Protein AF-Q86F18-F1 (afdb_monomer_lite)

Secondary structure (DSSP, 8-state):
--SSGGGGPPPHHHHHHHHHHTS-TT----HHHHHHHHHHHHHHHHHHHHHHHHHHHHTT-SS--HHHHHHHHHHTT-GGGHHHHHHHHHHHHHHHHHHHHHHHHHHHTTSSS------------------------------------------TTHHHHHHHHHHHHHHHHHHHHHHHHHHHTT--PPP-----

Foldseek 3Di:
DDPDLVVQFDPLVVLVVVVCVVDDPPDDDDPVRSVVVRSVVSVVVVQLVVQLCVVCVVVVHPDRDLVSSLVSCVVVVVPVCNVVSVVVVVVVVVVVVVVVVVVVVVVVVPPPPDDDDDDDDDDDDDDDDDDDDDDDDDDDDDDDDDDDDDDDDPPPPPVVVVVVVVVVVVVVVVVVVVVVVVVVVPPDDDDDDDDD

InterPro domains:
  IPR003958 Transcription factor CBF/NF-Y/archaeal histone domain [PF00808] (9-73)
  IPR009072 Histone-fold [G3DSA:1.10.20.10] (1-187)
  IPR009072 Histone-fold [SSF47113] (6-118)
  IPR051377 DNA Polymerase Epsilon Subunit [PTHR46172] (2-172)

Sequence (196 aa):
MAEKAEDLYLPNAVLLRIIRESLPERTLVSREARSAISKSASSFILYVTSLASVHSEKAKRKTLTGNDILAALKEMEFDHFIPALKEFLDKYREQVVAKKTTKRMQNESEEDTSVNKLPKIASTSSTSNSKFLDNDPKVVDSLDVDDNSIVAEDDDEEDEKEQEAEEEENENVDVEVANEEAKAMNTTHPEVDDIT

Radius of gyration: 35.5 Å; chains: 1; bounding box: 60×126×72 Å

pLDDT: mean 71.9, std 24.16, range [30.97, 98.06]

Structure (mmCIF, N/CA/C/O backbone):
data_AF-Q86F18-F1
#
_entry.id   AF-Q86F18-F1
#
loop_
_atom_site.group_PDB
_atom_site.id
_atom_site.type_symbol
_atom_site.label_atom_id
_atom_site.label_alt_id
_atom_site.label_comp_id
_atom_site.label_asym_id
_atom_site.label_entity_id
_atom_site.label_seq_id
_atom_site.pdbx_PDB_ins_code
_atom_site.Cartn_x
_atom_site.Cartn_y
_atom_site.Cartn_z
_atom_site.occupancy
_atom_site.B_iso_or_equiv
_atom_site.auth_seq_id
_atom_site.auth_comp_id
_atom_site.auth_asym_id
_atom_site.auth_atom_id
_atom_site.pdbx_PDB_model_num
ATOM 1 N N . MET A 1 1 ? 11.354 8.881 16.168 1.00 59.03 1 MET A N 1
ATOM 2 C CA . MET A 1 1 ? 10.545 8.977 14.929 1.00 59.03 1 MET A CA 1
ATOM 3 C C . MET A 1 1 ? 11.530 9.051 13.781 1.00 59.03 1 MET A C 1
ATOM 5 O O . MET A 1 1 ? 12.642 9.476 14.054 1.00 59.03 1 MET A O 1
ATOM 9 N N . ALA A 1 2 ? 11.165 8.597 12.578 1.00 71.88 2 ALA A N 1
ATOM 10 C CA . ALA A 1 2 ? 12.032 8.722 11.402 1.00 71.88 2 ALA A CA 1
ATOM 11 C C . ALA A 1 2 ? 12.583 10.151 11.320 1.00 71.88 2 ALA A C 1
ATOM 13 O O . ALA A 1 2 ? 11.802 11.103 11.405 1.00 71.88 2 ALA A O 1
ATOM 14 N N . GLU A 1 3 ? 13.905 10.288 11.256 1.00 77.69 3 GLU A N 1
ATOM 15 C CA . GLU A 1 3 ? 14.548 11.604 11.208 1.00 77.69 3 GLU A CA 1
ATOM 16 C C . GLU A 1 3 ? 14.704 12.070 9.762 1.00 77.69 3 GLU A C 1
ATOM 18 O O . GLU A 1 3 ? 14.737 13.273 9.499 1.00 77.69 3 GLU A O 1
ATOM 23 N N . LYS A 1 4 ? 14.722 11.123 8.814 1.00 84.69 4 LYS A N 1
ATOM 24 C CA . LYS A 1 4 ? 14.815 11.379 7.377 1.00 84.69 4 LYS A CA 1
ATOM 25 C C . LYS A 1 4 ? 13.757 10.590 6.607 1.00 84.69 4 LYS A C 1
ATOM 27 O O . LYS A 1 4 ? 13.295 9.540 7.043 1.00 84.69 4 LYS A O 1
ATOM 32 N N . ALA A 1 5 ? 13.378 11.089 5.428 1.00 78.81 5 ALA A N 1
ATOM 33 C CA . ALA A 1 5 ? 12.418 10.407 4.552 1.00 78.81 5 ALA A CA 1
ATOM 34 C C . ALA A 1 5 ? 12.923 9.029 4.083 1.00 78.81 5 ALA A C 1
ATOM 36 O O . ALA A 1 5 ? 12.123 8.126 3.860 1.00 78.81 5 ALA A O 1
ATOM 37 N N . GLU A 1 6 ? 14.242 8.875 3.980 1.00 85.31 6 GLU A N 1
ATOM 38 C CA . GLU A 1 6 ? 14.927 7.634 3.607 1.00 85.31 6 GLU A CA 1
ATOM 39 C C . GLU A 1 6 ? 14.708 6.506 4.623 1.00 85.31 6 GLU A C 1
ATOM 41 O O . GLU A 1 6 ? 14.617 5.346 4.233 1.00 85.31 6 GLU A O 1
ATOM 46 N N . ASP A 1 7 ? 14.501 6.839 5.902 1.00 87.56 7 ASP A N 1
ATOM 47 C CA . ASP A 1 7 ? 14.233 5.857 6.964 1.00 87.56 7 ASP A CA 1
ATOM 48 C C . ASP A 1 7 ? 12.874 5.152 6.788 1.00 87.56 7 ASP A C 1
ATOM 50 O O . ASP A 1 7 ? 12.583 4.162 7.460 1.00 87.56 7 ASP A O 1
ATOM 54 N N . LEU A 1 8 ? 12.006 5.689 5.923 1.00 90.25 8 LEU A N 1
ATOM 55 C CA . LEU A 1 8 ? 10.678 5.147 5.631 1.00 90.25 8 LEU A CA 1
ATOM 56 C C . LEU A 1 8 ? 10.660 4.262 4.379 1.00 90.25 8 LEU A C 1
ATOM 58 O O . LEU A 1 8 ? 9.612 3.695 4.061 1.00 90.25 8 LEU A O 1
ATOM 62 N N . TYR A 1 9 ? 11.784 4.152 3.665 1.00 93.31 9 TYR A N 1
ATOM 63 C CA . TYR A 1 9 ? 11.850 3.374 2.435 1.00 93.31 9 TYR A CA 1
ATOM 64 C C . TYR A 1 9 ? 11.722 1.877 2.719 1.00 93.31 9 TYR A C 1
ATOM 66 O O . TYR A 1 9 ? 12.234 1.339 3.702 1.00 93.31 9 TYR A O 1
ATOM 74 N N . LEU A 1 10 ? 11.013 1.187 1.827 1.00 93.88 10 LEU A N 1
ATOM 75 C CA . LEU A 1 10 ? 10.858 -0.261 1.892 1.00 93.88 10 LEU A CA 1
ATOM 76 C C . LEU A 1 10 ? 12.128 -0.950 1.365 1.00 93.88 10 LEU A C 1
ATOM 78 O O . LEU A 1 10 ? 12.803 -0.389 0.499 1.00 93.88 10 LEU A O 1
ATOM 82 N N . PRO A 1 11 ? 12.440 -2.182 1.811 1.00 94.62 11 PRO A N 1
ATOM 83 C CA . PRO A 1 11 ? 13.587 -2.922 1.295 1.00 94.62 11 PRO A CA 1
ATOM 84 C C . PRO A 1 11 ? 13.560 -3.038 -0.235 1.00 94.62 11 PRO A C 1
ATOM 86 O O . PRO A 1 11 ? 12.581 -3.525 -0.814 1.00 94.62 11 PRO A O 1
ATOM 89 N N . ASN A 1 12 ? 14.657 -2.637 -0.886 1.00 92.62 12 ASN A N 1
ATOM 90 C CA . ASN A 1 12 ? 14.752 -2.572 -2.348 1.00 92.62 12 ASN A CA 1
ATOM 91 C C . ASN A 1 12 ? 14.459 -3.918 -3.025 1.00 92.62 12 ASN A C 1
ATOM 93 O O . ASN A 1 12 ? 13.776 -3.948 -4.047 1.00 92.62 12 ASN A O 1
ATOM 97 N N . ALA A 1 13 ? 14.899 -5.033 -2.433 1.00 94.88 13 ALA A N 1
ATOM 98 C CA . ALA A 1 13 ? 14.628 -6.374 -2.951 1.00 94.88 13 ALA A CA 1
ATOM 99 C C . ALA A 1 13 ? 13.120 -6.688 -3.018 1.00 94.88 13 ALA A C 1
ATOM 101 O O . ALA A 1 13 ? 12.632 -7.247 -4.000 1.00 94.88 13 ALA A O 1
ATOM 102 N N . VAL A 1 14 ? 12.355 -6.276 -1.999 1.00 96.06 14 VAL A N 1
ATOM 103 C CA . VAL A 1 14 ? 10.901 -6.494 -1.951 1.00 96.06 14 VAL A CA 1
ATOM 104 C C . VAL A 1 14 ? 10.197 -5.631 -2.995 1.00 96.06 14 VAL A C 1
ATOM 106 O O . VAL A 1 14 ? 9.326 -6.133 -3.706 1.00 96.06 14 VAL A O 1
ATOM 109 N N . LEU A 1 15 ? 10.598 -4.362 -3.122 1.00 95.88 15 LEU A N 1
ATOM 110 C CA . LEU A 1 15 ? 10.065 -3.460 -4.145 1.00 95.88 15 LEU A CA 1
ATOM 111 C C . LEU A 1 15 ? 10.344 -3.977 -5.556 1.00 95.88 15 LEU A C 1
ATOM 113 O O . LEU A 1 15 ? 9.426 -4.039 -6.369 1.00 95.88 15 LEU A O 1
ATOM 117 N N . LEU A 1 16 ? 11.582 -4.388 -5.841 1.00 94.94 16 LEU A N 1
ATOM 118 C CA . LEU A 1 16 ? 11.964 -4.894 -7.157 1.00 94.94 16 LEU A CA 1
ATOM 119 C C . LEU A 1 16 ? 11.150 -6.128 -7.547 1.00 94.94 16 LEU A C 1
ATOM 121 O O . LEU A 1 16 ? 10.689 -6.216 -8.685 1.00 94.94 16 LEU A O 1
ATOM 125 N N . ARG A 1 17 ? 10.925 -7.047 -6.602 1.00 95.56 17 ARG A N 1
ATOM 126 C CA . ARG A 1 17 ? 10.075 -8.218 -6.831 1.00 95.56 17 ARG A CA 1
ATOM 127 C C . ARG A 1 17 ? 8.653 -7.814 -7.231 1.00 95.56 17 ARG A C 1
ATOM 129 O O . ARG A 1 17 ? 8.173 -8.274 -8.258 1.00 95.56 17 ARG A O 1
ATOM 136 N N . ILE A 1 18 ? 8.023 -6.901 -6.487 1.00 96.88 18 ILE A N 1
ATOM 137 C CA . ILE A 1 18 ? 6.657 -6.419 -6.777 1.00 96.88 18 ILE A CA 1
ATOM 138 C C . ILE A 1 18 ? 6.587 -5.708 -8.138 1.00 96.88 18 ILE A C 1
ATOM 140 O O . ILE A 1 18 ? 5.636 -5.901 -8.898 1.00 96.88 18 ILE A O 1
ATOM 144 N N . ILE A 1 19 ? 7.597 -4.894 -8.466 1.00 96.75 19 ILE A N 1
ATOM 145 C CA . ILE A 1 19 ? 7.666 -4.207 -9.761 1.00 96.75 19 ILE A CA 1
ATOM 146 C C . ILE A 1 19 ? 7.740 -5.236 -10.894 1.00 96.75 19 ILE A C 1
ATOM 148 O O . ILE A 1 19 ? 6.976 -5.139 -11.848 1.00 96.75 19 ILE A O 1
ATOM 152 N N . ARG A 1 20 ? 8.619 -6.241 -10.784 1.00 95.25 20 ARG A N 1
ATOM 153 C CA . ARG A 1 20 ? 8.773 -7.289 -11.805 1.00 95.25 20 ARG A CA 1
ATOM 154 C C . ARG A 1 20 ? 7.519 -8.150 -11.957 1.00 95.25 20 ARG A C 1
ATOM 156 O O . ARG A 1 20 ? 7.159 -8.460 -13.082 1.00 95.25 20 ARG A O 1
ATOM 163 N N . GLU A 1 21 ? 6.824 -8.467 -10.865 1.00 96.00 21 GLU A N 1
ATOM 164 C CA . GLU A 1 21 ? 5.529 -9.172 -10.901 1.00 96.00 21 GLU A CA 1
ATOM 165 C C . GLU A 1 21 ? 4.441 -8.386 -11.656 1.00 96.00 21 GLU A C 1
ATOM 167 O O . GLU A 1 21 ? 3.480 -8.972 -12.150 1.00 96.00 21 GLU A O 1
ATOM 172 N N . SER A 1 22 ? 4.598 -7.064 -11.769 1.00 95.75 22 SER A N 1
ATOM 173 C CA . SER A 1 22 ? 3.668 -6.177 -12.476 1.00 95.75 22 SER A CA 1
ATOM 174 C C . SER A 1 22 ? 4.045 -5.936 -13.946 1.00 95.75 22 SER A C 1
ATOM 176 O O . SER A 1 22 ? 3.345 -5.197 -14.640 1.00 95.75 22 SER A O 1
ATOM 178 N N . LEU A 1 23 ? 5.151 -6.517 -14.427 1.00 96.31 23 LEU A N 1
ATOM 179 C CA . LEU A 1 23 ? 5.708 -6.300 -15.764 1.00 96.31 23 LEU A CA 1
ATOM 180 C C . LEU A 1 23 ? 5.849 -7.628 -16.533 1.00 96.31 23 LEU A C 1
ATOM 182 O O . LEU A 1 23 ? 5.896 -8.695 -15.925 1.00 96.31 23 LEU A O 1
ATOM 186 N N . PRO A 1 24 ? 5.940 -7.594 -17.876 1.00 96.62 24 PRO A N 1
ATOM 187 C CA . PRO A 1 24 ? 6.268 -8.779 -18.663 1.00 96.62 24 PRO A CA 1
ATOM 188 C C . PRO A 1 24 ? 7.624 -9.384 -18.279 1.00 96.62 24 PRO A C 1
ATOM 190 O O . PRO A 1 24 ? 8.535 -8.672 -17.838 1.00 96.62 24 PRO A O 1
ATOM 193 N N . GLU A 1 25 ? 7.781 -10.689 -18.516 1.00 92.38 25 GLU A N 1
ATOM 194 C CA . GLU A 1 25 ? 9.041 -11.396 -18.274 1.00 92.38 25 GLU A CA 1
ATOM 195 C C . GLU A 1 25 ? 10.229 -10.690 -18.946 1.00 92.38 25 GLU A C 1
ATOM 197 O O . GLU A 1 25 ? 10.129 -10.200 -20.072 1.00 92.38 25 GLU A O 1
ATOM 202 N N . ARG A 1 26 ? 11.373 -10.666 -18.246 1.00 89.06 26 ARG A N 1
ATOM 203 C CA . ARG A 1 26 ? 12.647 -10.068 -18.697 1.00 89.06 26 ARG A CA 1
ATOM 204 C C . ARG A 1 26 ? 12.630 -8.546 -18.908 1.00 89.06 26 ARG A C 1
ATOM 206 O O . ARG A 1 26 ? 13.558 -8.007 -19.505 1.00 89.06 26 ARG A O 1
ATOM 213 N N . THR A 1 27 ? 11.629 -7.831 -18.393 1.00 95.88 27 THR A N 1
ATOM 214 C CA . THR A 1 27 ? 11.647 -6.360 -18.403 1.00 95.88 27 THR A CA 1
ATOM 215 C C . THR A 1 27 ? 12.718 -5.821 -17.449 1.00 95.88 27 THR A C 1
ATOM 217 O O . THR A 1 27 ? 12.743 -6.166 -16.265 1.00 95.88 27 THR A O 1
ATOM 220 N N . LEU A 1 28 ? 13.589 -4.944 -17.955 1.00 93.62 28 LEU A N 1
ATOM 221 C CA . LEU A 1 28 ? 14.594 -4.238 -17.159 1.00 93.62 28 LEU A CA 1
ATOM 222 C C . LEU A 1 28 ? 13.997 -2.968 -16.536 1.00 93.62 28 LEU A C 1
ATOM 224 O O . LEU A 1 28 ? 13.197 -2.273 -17.159 1.00 93.62 28 LEU A O 1
ATOM 228 N N . VAL A 1 29 ? 14.403 -2.656 -15.304 1.00 95.31 29 VAL A N 1
ATOM 229 C CA . VAL A 1 29 ? 13.936 -1.485 -14.548 1.00 95.31 29 VAL A CA 1
ATOM 230 C C . VAL A 1 29 ? 15.155 -0.685 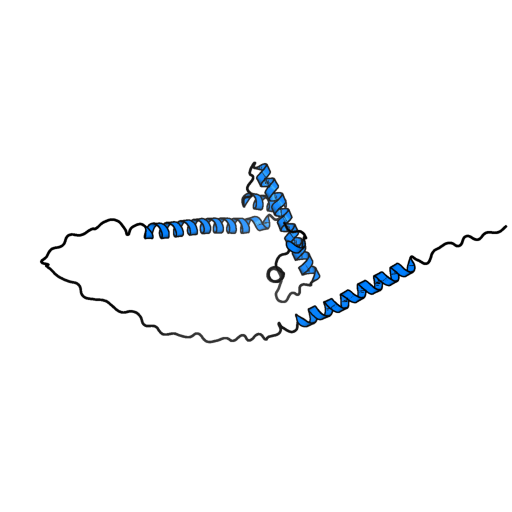-14.097 1.00 95.31 29 VAL A C 1
ATOM 232 O O . VAL A 1 29 ? 16.010 -1.218 -13.389 1.00 95.31 29 VAL A O 1
ATOM 235 N N . SER A 1 30 ? 15.242 0.589 -14.491 1.00 96.88 30 SER A N 1
ATOM 236 C CA . SER A 1 30 ? 16.406 1.431 -14.178 1.00 96.88 30 SER A CA 1
ATOM 237 C C . SER A 1 30 ? 16.548 1.714 -12.673 1.00 96.88 30 SER A C 1
ATOM 239 O O . SER A 1 30 ? 15.603 1.540 -11.892 1.00 96.88 30 SER A O 1
ATOM 241 N N . ARG A 1 31 ? 17.738 2.147 -12.232 1.00 94.06 31 ARG A N 1
ATOM 242 C CA . ARG A 1 31 ? 17.995 2.538 -10.829 1.00 94.06 31 ARG A CA 1
ATOM 243 C C . ARG A 1 31 ? 17.109 3.717 -10.415 1.00 94.06 31 ARG A C 1
ATOM 245 O O . ARG A 1 31 ? 16.528 3.707 -9.331 1.00 94.06 31 ARG A O 1
ATOM 252 N N . GLU A 1 32 ? 16.928 4.681 -11.309 1.00 96.19 32 GLU A N 1
ATOM 253 C CA . GLU A 1 32 ? 16.119 5.885 -11.102 1.00 96.19 32 GLU A CA 1
ATOM 254 C C . GLU A 1 32 ? 14.644 5.524 -10.935 1.00 96.19 32 GLU A C 1
ATOM 256 O O . GLU A 1 32 ? 13.994 6.019 -10.016 1.00 96.19 32 GLU A O 1
ATOM 261 N N . ALA A 1 33 ? 14.123 4.613 -11.766 1.00 96.62 33 ALA A N 1
ATOM 262 C CA . ALA A 1 33 ? 12.745 4.141 -11.659 1.00 96.62 33 ALA A CA 1
ATOM 263 C C . ALA A 1 33 ? 12.497 3.426 -10.321 1.00 96.62 33 ALA A C 1
ATOM 265 O O . ALA A 1 33 ? 11.499 3.692 -9.649 1.00 96.62 33 ALA A O 1
ATOM 266 N N . ARG A 1 34 ? 13.435 2.570 -9.889 1.00 95.19 34 ARG A N 1
ATOM 267 C CA . ARG A 1 34 ? 13.378 1.903 -8.576 1.00 95.19 34 ARG A CA 1
ATOM 268 C C . ARG A 1 34 ? 13.371 2.920 -7.428 1.00 95.19 34 ARG A C 1
ATOM 270 O O . ARG A 1 34 ? 12.526 2.829 -6.538 1.00 95.19 34 ARG A O 1
ATOM 277 N N . SER A 1 35 ? 14.258 3.916 -7.477 1.00 94.12 35 SER A N 1
ATOM 278 C CA . SER A 1 35 ? 14.340 4.988 -6.472 1.00 94.12 35 SER A CA 1
ATOM 279 C C . SER A 1 35 ? 13.067 5.839 -6.427 1.00 94.12 35 SER A C 1
ATOM 281 O O . SER A 1 35 ? 12.537 6.116 -5.349 1.00 94.12 35 SER A O 1
ATOM 283 N N . ALA A 1 36 ? 12.520 6.200 -7.592 1.00 96.12 36 ALA A N 1
ATOM 284 C CA . ALA A 1 36 ? 11.276 6.954 -7.695 1.00 96.12 36 ALA A CA 1
ATOM 285 C C . ALA A 1 36 ? 10.099 6.185 -7.080 1.00 96.12 36 ALA A C 1
ATOM 287 O O . ALA A 1 36 ? 9.372 6.741 -6.261 1.00 96.12 36 ALA A O 1
ATOM 288 N N . ILE A 1 37 ? 9.955 4.893 -7.395 1.00 96.94 37 ILE A N 1
ATOM 289 C CA . ILE A 1 37 ? 8.892 4.052 -6.831 1.00 96.94 37 ILE A CA 1
ATOM 290 C C . ILE A 1 37 ? 9.051 3.900 -5.313 1.00 96.94 37 ILE A C 1
ATOM 292 O O . ILE A 1 37 ? 8.054 3.979 -4.599 1.00 96.94 37 ILE A O 1
ATOM 296 N N . SER A 1 38 ? 10.275 3.749 -4.798 1.00 95.56 38 SER A N 1
ATOM 297 C CA . SER A 1 38 ? 10.531 3.673 -3.350 1.00 95.56 38 SER A CA 1
ATOM 298 C C . SER A 1 38 ? 10.081 4.942 -2.610 1.00 95.56 38 SER A C 1
ATOM 300 O O . SER A 1 38 ? 9.341 4.881 -1.617 1.00 95.56 38 SER A O 1
ATOM 302 N N . LYS A 1 39 ? 10.423 6.113 -3.164 1.00 95.00 39 LYS A N 1
ATOM 303 C CA . LYS A 1 39 ? 9.962 7.420 -2.671 1.00 95.00 39 LYS A CA 1
ATOM 304 C C . LYS A 1 39 ? 8.437 7.529 -2.728 1.00 95.00 39 LYS A C 1
ATOM 306 O O . LYS A 1 39 ? 7.805 7.863 -1.725 1.00 95.00 39 LYS A O 1
ATOM 311 N N . SER A 1 40 ? 7.834 7.190 -3.868 1.00 96.06 40 SER A N 1
ATOM 312 C CA . SER A 1 40 ? 6.383 7.248 -4.067 1.00 96.06 40 SER A CA 1
ATOM 313 C C . SER A 1 40 ? 5.616 6.296 -3.149 1.00 96.06 40 SER A C 1
ATOM 315 O O . SER A 1 40 ? 4.579 6.688 -2.623 1.00 96.06 40 SER A O 1
ATOM 317 N N . ALA A 1 41 ? 6.116 5.083 -2.901 1.00 96.56 41 ALA A N 1
ATOM 318 C CA . ALA A 1 41 ? 5.497 4.122 -1.987 1.00 96.56 41 ALA A CA 1
ATOM 319 C C . ALA A 1 41 ? 5.451 4.663 -0.551 1.00 96.56 41 ALA A C 1
ATOM 321 O O . ALA A 1 41 ? 4.433 4.554 0.135 1.00 96.56 41 ALA A O 1
ATOM 322 N N . SER A 1 42 ? 6.525 5.323 -0.124 1.00 95.62 42 SER A N 1
ATOM 323 C CA . SER A 1 42 ? 6.605 5.960 1.192 1.00 95.62 42 SER A CA 1
ATOM 324 C C . SER A 1 42 ? 5.609 7.116 1.307 1.00 95.62 42 SER A C 1
ATOM 326 O O . SER A 1 42 ? 4.826 7.180 2.257 1.00 95.62 42 SER A O 1
ATOM 328 N N . SER A 1 43 ? 5.555 7.990 0.295 1.00 94.94 43 SER A N 1
ATOM 329 C CA . SER A 1 43 ? 4.552 9.060 0.227 1.00 94.94 43 SER A CA 1
ATOM 330 C C . SER A 1 43 ? 3.121 8.521 0.181 1.00 94.94 43 SER A C 1
ATOM 332 O O . SER A 1 43 ? 2.238 9.092 0.818 1.00 94.94 43 SER A O 1
ATOM 334 N N . PHE A 1 44 ? 2.885 7.405 -0.511 1.00 97.06 44 PHE A N 1
ATOM 335 C CA . PHE A 1 44 ? 1.580 6.752 -0.578 1.00 97.06 44 PHE A CA 1
ATOM 336 C C . PHE A 1 44 ? 1.114 6.286 0.805 1.00 97.06 44 PHE A C 1
ATOM 338 O O . PHE A 1 44 ? -0.002 6.610 1.207 1.00 97.06 44 PHE A O 1
ATOM 345 N N . ILE A 1 45 ? 1.971 5.602 1.572 1.00 96.19 45 ILE A N 1
ATOM 346 C CA . ILE A 1 45 ? 1.636 5.143 2.931 1.00 96.19 45 ILE A CA 1
ATOM 347 C C . ILE A 1 45 ? 1.288 6.331 3.833 1.00 96.19 45 ILE A C 1
ATOM 349 O O . ILE A 1 45 ? 0.273 6.298 4.537 1.00 96.19 45 ILE A O 1
ATOM 353 N N . LEU A 1 46 ? 2.094 7.395 3.794 1.00 95.38 46 LEU A N 1
ATOM 354 C CA . LEU 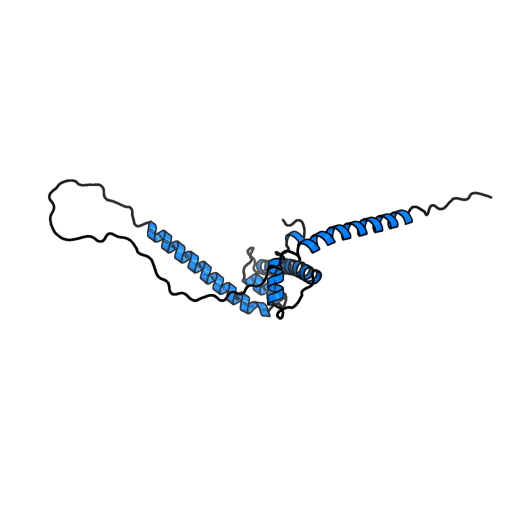A 1 46 ? 1.852 8.605 4.583 1.00 95.38 46 LEU A CA 1
ATOM 355 C C . LEU A 1 46 ? 0.531 9.277 4.199 1.00 95.38 46 LEU A C 1
ATOM 357 O O . LEU A 1 46 ? -0.241 9.678 5.072 1.00 95.38 46 LEU A O 1
ATOM 361 N N . TYR A 1 47 ? 0.246 9.363 2.902 1.00 96.81 47 TYR A N 1
ATOM 362 C CA . TYR A 1 47 ? -0.948 10.027 2.406 1.00 96.81 47 TYR A CA 1
ATOM 363 C C . TYR A 1 47 ? -2.229 9.241 2.720 1.00 96.81 47 TYR A C 1
ATOM 365 O O . TYR A 1 47 ? -3.165 9.813 3.283 1.00 96.81 47 TYR A O 1
ATOM 373 N N . VAL A 1 48 ? -2.240 7.922 2.485 1.00 97.94 48 VAL A N 1
ATOM 374 C CA . VAL A 1 48 ? -3.358 7.039 2.871 1.00 97.94 48 VAL A CA 1
ATOM 375 C C . VAL A 1 48 ? -3.614 7.129 4.374 1.00 97.94 48 VAL A C 1
ATOM 377 O O . VAL A 1 48 ? -4.760 7.254 4.804 1.00 97.94 48 VAL A O 1
ATOM 380 N N . THR A 1 49 ? -2.552 7.096 5.186 1.00 97.62 49 THR A N 1
ATOM 381 C CA . THR A 1 49 ? -2.669 7.164 6.651 1.00 97.62 49 THR A CA 1
ATOM 382 C C . THR A 1 49 ? -3.246 8.505 7.104 1.00 97.62 49 THR A C 1
ATOM 384 O O . THR A 1 49 ? -4.115 8.531 7.976 1.00 97.62 49 THR A O 1
ATOM 387 N N . SER A 1 50 ? -2.817 9.610 6.488 1.00 97.44 50 SER A N 1
ATOM 388 C CA . SER A 1 50 ? -3.344 10.951 6.758 1.00 97.44 50 SER A CA 1
ATOM 389 C C . SER A 1 50 ? -4.848 11.037 6.474 1.00 97.44 50 SER A C 1
ATOM 391 O O . SER A 1 50 ? -5.628 11.407 7.355 1.00 97.44 50 SER A O 1
ATOM 393 N N . LEU A 1 51 ? -5.288 10.598 5.289 1.00 97.56 51 LEU A N 1
ATOM 394 C CA . LEU A 1 51 ? -6.710 10.598 4.925 1.00 97.56 51 LEU A CA 1
ATOM 395 C C . LEU A 1 51 ? -7.538 9.661 5.809 1.00 97.56 51 LEU A C 1
ATOM 397 O O . LEU A 1 51 ? -8.626 10.020 6.264 1.00 97.56 51 LEU A O 1
ATOM 401 N N . ALA A 1 52 ? -7.017 8.479 6.127 1.00 98.06 52 ALA A N 1
ATOM 402 C CA . ALA A 1 52 ? -7.687 7.563 7.039 1.00 98.06 52 ALA A CA 1
ATOM 403 C C . ALA A 1 52 ? -7.838 8.167 8.446 1.00 98.06 52 ALA A C 1
ATOM 405 O O . ALA A 1 52 ? -8.882 7.974 9.079 1.00 98.06 52 ALA A O 1
ATOM 406 N N . SER A 1 53 ? -6.854 8.948 8.919 1.00 98.00 53 SER A N 1
ATOM 407 C CA . SER A 1 53 ? -6.960 9.679 10.191 1.00 98.00 53 SER A CA 1
ATOM 408 C C . SER A 1 53 ? -8.147 10.627 10.148 1.00 98.00 53 SER A C 1
ATOM 410 O O . SER A 1 53 ? -9.027 10.542 11.007 1.00 98.00 53 SER A O 1
ATOM 412 N N . VAL A 1 54 ? -8.255 11.418 9.075 1.00 97.50 54 VAL A N 1
ATOM 413 C CA . VAL A 1 54 ? -9.377 12.336 8.846 1.00 97.50 54 VAL A CA 1
ATOM 414 C C . VAL A 1 54 ? -10.725 11.602 8.864 1.00 97.50 54 VAL A C 1
ATOM 416 O O . VAL A 1 54 ? -11.677 12.087 9.478 1.00 97.50 54 VAL A O 1
ATOM 419 N N . HIS A 1 55 ? -10.844 10.421 8.247 1.00 97.00 55 HIS A N 1
ATOM 420 C CA . HIS A 1 55 ? -12.082 9.629 8.308 1.00 97.00 55 HIS A CA 1
ATOM 421 C C . HIS A 1 55 ? -12.404 9.135 9.723 1.00 97.00 55 HIS A C 1
ATOM 423 O O . HIS A 1 55 ? -13.560 9.215 10.157 1.00 97.00 55 HIS A O 1
ATOM 429 N N . SER A 1 56 ? -11.398 8.666 10.464 1.00 97.81 56 SER A N 1
ATOM 430 C CA . SER A 1 56 ? -11.589 8.201 11.839 1.00 97.81 56 SER A CA 1
ATOM 431 C C . SER A 1 56 ? -12.005 9.343 12.778 1.00 97.81 56 SER A C 1
ATOM 433 O O . SER A 1 56 ? -12.943 9.186 13.566 1.00 97.81 56 SER A O 1
ATOM 435 N N . GLU A 1 57 ? -11.409 10.526 12.608 1.00 97.31 57 GLU A N 1
ATOM 436 C CA . GLU A 1 57 ? -11.720 11.747 13.353 1.00 97.31 57 GLU A CA 1
ATOM 437 C C . GLU A 1 57 ? -13.129 12.261 13.043 1.00 97.31 57 GLU A C 1
ATOM 439 O O . GLU A 1 57 ? -13.893 12.560 13.966 1.00 97.31 57 GLU A O 1
ATOM 444 N N . LYS A 1 58 ? -13.531 12.276 11.761 1.00 96.50 58 LYS A N 1
ATOM 445 C CA . LYS A 1 58 ? -14.911 12.587 11.336 1.00 96.50 58 LYS A CA 1
ATOM 446 C C . LYS A 1 58 ? -15.928 11.649 11.996 1.00 96.50 58 LYS A C 1
ATOM 448 O O . LYS A 1 58 ? -17.016 12.079 12.375 1.00 96.50 58 LYS A O 1
ATOM 453 N N . ALA A 1 59 ? -15.560 10.383 12.196 1.00 95.94 59 ALA A N 1
ATOM 454 C CA . ALA A 1 59 ? -16.364 9.393 12.910 1.00 95.94 59 ALA A CA 1
ATOM 455 C C . ALA A 1 59 ? -16.240 9.466 14.449 1.00 95.94 59 ALA A C 1
ATOM 457 O O . ALA A 1 59 ? -16.761 8.588 15.139 1.00 95.94 59 ALA A O 1
ATOM 458 N N . LYS A 1 60 ? -15.572 10.493 15.000 1.00 96.69 60 LYS A N 1
ATOM 459 C CA . LYS A 1 60 ? -15.307 10.695 16.439 1.00 96.69 60 LYS A CA 1
ATOM 460 C C . LYS A 1 60 ? -14.556 9.532 17.098 1.00 96.69 60 LYS A C 1
ATOM 462 O O . LYS A 1 60 ? -14.732 9.261 18.287 1.00 96.69 60 LYS A O 1
ATOM 467 N N . ARG A 1 61 ? -13.710 8.837 16.337 1.00 97.19 61 ARG A N 1
ATOM 468 C CA . ARG A 1 61 ? -12.848 7.753 16.819 1.00 97.19 61 ARG A CA 1
ATOM 469 C C . ARG A 1 61 ? -11.395 8.212 16.830 1.00 97.19 61 ARG A C 1
ATOM 471 O O . ARG A 1 61 ? -10.965 8.946 15.955 1.00 97.19 61 ARG A O 1
ATOM 478 N N . LYS A 1 62 ? -10.634 7.739 17.820 1.00 95.38 62 LYS A N 1
ATOM 479 C CA . LYS A 1 62 ? -9.168 7.916 17.895 1.00 95.38 62 LYS A CA 1
ATOM 480 C C . LYS A 1 62 ? -8.395 6.730 17.313 1.00 95.38 62 LYS A C 1
ATOM 482 O O . LYS A 1 62 ? -7.172 6.738 17.285 1.00 95.38 62 LYS A O 1
ATOM 487 N N . THR A 1 63 ? -9.111 5.678 16.929 1.00 96.25 63 THR A N 1
ATOM 488 C CA . THR A 1 63 ? -8.539 4.429 16.434 1.00 96.25 63 THR A CA 1
ATOM 489 C C . THR A 1 63 ? -8.861 4.295 14.959 1.00 96.25 63 THR A C 1
ATOM 491 O O . THR A 1 63 ? -10.039 4.273 14.580 1.00 96.25 63 THR A O 1
ATOM 494 N N . LEU A 1 64 ? -7.803 4.168 14.164 1.00 97.44 64 LEU A N 1
ATOM 495 C CA . LEU A 1 64 ? -7.874 3.808 12.757 1.00 97.44 64 LEU A CA 1
ATOM 496 C C . LEU A 1 64 ? -8.390 2.379 12.605 1.00 97.44 64 LEU A C 1
ATOM 498 O O . LEU A 1 64 ? -7.937 1.452 13.277 1.00 97.44 64 LEU A O 1
ATOM 502 N N . THR A 1 65 ? -9.348 2.203 11.706 1.00 96.25 65 THR A N 1
ATOM 503 C CA . THR A 1 65 ? -9.928 0.908 11.355 1.00 96.25 65 THR A CA 1
ATOM 504 C C . THR A 1 65 ? -9.724 0.630 9.871 1.00 96.25 65 THR A C 1
ATOM 506 O O . THR A 1 65 ? -9.535 1.549 9.078 1.00 96.25 65 THR A O 1
ATOM 509 N N . GLY A 1 66 ? -9.831 -0.637 9.458 1.00 96.00 66 GLY A N 1
ATOM 510 C CA . GLY A 1 66 ? -9.729 -0.991 8.036 1.00 96.00 66 GLY A CA 1
ATOM 511 C C . GLY A 1 66 ? -10.764 -0.279 7.155 1.00 96.00 66 GLY A C 1
ATOM 512 O O . GLY A 1 66 ? -10.472 0.042 6.011 1.00 96.00 66 GLY A O 1
ATOM 513 N N . ASN A 1 67 ? -11.937 0.062 7.699 1.00 96.12 67 ASN A N 1
ATOM 514 C CA . ASN A 1 67 ? -12.944 0.832 6.964 1.00 96.12 67 ASN A CA 1
ATOM 515 C C . ASN A 1 67 ? -12.487 2.269 6.671 1.00 96.12 67 ASN A C 1
ATOM 517 O O . ASN A 1 67 ? -12.852 2.807 5.630 1.00 96.12 67 ASN A O 1
ATOM 521 N N . ASP A 1 68 ? -11.688 2.875 7.555 1.00 97.81 68 ASP A N 1
ATOM 522 C CA . ASP A 1 68 ? -11.139 4.218 7.336 1.00 97.81 68 ASP A CA 1
ATOM 523 C C . ASP A 1 68 ? -10.108 4.204 6.200 1.00 97.81 68 ASP A C 1
ATOM 525 O O . ASP A 1 68 ? -10.099 5.105 5.369 1.00 97.81 68 ASP A O 1
ATOM 529 N N . ILE A 1 69 ? -9.302 3.138 6.115 1.00 97.69 69 ILE A N 1
ATOM 530 C CA . ILE A 1 69 ? -8.343 2.920 5.021 1.00 97.69 69 ILE A CA 1
ATOM 531 C C . ILE A 1 69 ? -9.075 2.721 3.688 1.00 97.69 69 ILE A C 1
ATOM 533 O O . ILE A 1 69 ? -8.713 3.329 2.686 1.00 97.69 69 ILE A O 1
ATOM 537 N N . LEU A 1 70 ? -10.138 1.910 3.665 1.00 97.50 70 LEU A N 1
ATOM 538 C CA . LEU A 1 70 ? -10.940 1.700 2.453 1.00 97.50 70 LEU A CA 1
ATOM 539 C C . LEU A 1 70 ? -11.637 2.988 1.985 1.00 97.50 70 LEU A C 1
ATOM 541 O O . LEU A 1 70 ? -11.759 3.210 0.783 1.00 97.50 70 LEU A O 1
ATOM 545 N N . ALA A 1 71 ? -12.092 3.834 2.916 1.00 97.06 71 ALA A N 1
ATOM 546 C CA . ALA A 1 71 ? -12.662 5.140 2.593 1.00 97.06 71 ALA A CA 1
ATOM 547 C C . ALA A 1 71 ? -11.602 6.107 2.042 1.00 97.06 71 ALA A C 1
ATOM 549 O O . ALA A 1 71 ? -11.856 6.762 1.035 1.00 97.06 71 ALA A O 1
ATOM 550 N N . ALA A 1 72 ? -10.406 6.123 2.637 1.00 97.88 72 ALA A N 1
ATOM 551 C CA . ALA A 1 72 ? -9.286 6.924 2.153 1.00 97.88 72 ALA A CA 1
ATOM 552 C C . ALA A 1 72 ? -8.883 6.530 0.725 1.00 97.88 72 ALA A C 1
ATOM 554 O O . ALA A 1 72 ? -8.747 7.391 -0.135 1.00 97.88 72 ALA A O 1
ATOM 555 N N . LEU A 1 73 ? -8.765 5.229 0.439 1.00 97.75 73 LEU A N 1
ATOM 556 C CA . LEU A 1 73 ? -8.425 4.742 -0.904 1.00 97.75 73 LEU A CA 1
ATOM 557 C C . LEU A 1 73 ? -9.471 5.123 -1.955 1.00 97.75 73 LEU A C 1
ATOM 559 O O . LEU A 1 73 ? -9.109 5.409 -3.092 1.00 97.75 73 LEU A O 1
ATOM 563 N N . LYS A 1 74 ? -10.750 5.171 -1.569 1.00 97.00 74 LYS A N 1
ATOM 564 C CA . LYS A 1 74 ? -11.821 5.686 -2.425 1.00 97.00 74 LYS A CA 1
ATOM 565 C C . LYS A 1 74 ? -11.661 7.180 -2.719 1.00 97.00 74 LYS A C 1
ATOM 567 O O . LYS A 1 74 ? -11.825 7.598 -3.857 1.00 97.00 74 LYS A O 1
ATOM 572 N N . GLU A 1 75 ? -11.335 7.982 -1.706 1.00 96.69 75 GLU A N 1
ATOM 573 C CA . GLU A 1 75 ? -11.094 9.426 -1.865 1.00 96.69 75 GLU A CA 1
ATOM 574 C C . GLU A 1 75 ? -9.848 9.716 -2.721 1.00 96.69 75 GLU A C 1
ATOM 576 O O . GLU A 1 75 ? -9.814 10.705 -3.443 1.00 96.69 75 GLU A O 1
ATOM 581 N N . MET A 1 76 ? -8.865 8.813 -2.701 1.00 95.81 76 MET A N 1
ATOM 582 C CA . MET A 1 76 ? -7.663 8.850 -3.542 1.00 95.81 76 MET A CA 1
ATOM 583 C C . MET A 1 76 ? -7.865 8.292 -4.961 1.00 95.81 76 MET A C 1
ATOM 585 O O . MET A 1 76 ? -6.886 8.123 -5.680 1.00 95.81 76 MET A O 1
ATOM 589 N N . GLU A 1 77 ? -9.098 7.951 -5.351 1.00 97.31 77 GLU A N 1
ATOM 590 C CA . GLU A 1 77 ? -9.439 7.364 -6.659 1.00 97.31 77 GLU A CA 1
ATOM 591 C C . GLU A 1 77 ? -8.813 5.974 -6.930 1.00 97.31 77 GLU A C 1
ATOM 593 O O . GLU A 1 77 ? -8.807 5.473 -8.056 1.00 97.31 77 GLU A O 1
ATOM 598 N N . PHE A 1 78 ? -8.378 5.267 -5.882 1.00 97.00 78 PHE A N 1
ATOM 599 C CA . PHE A 1 78 ? -7.917 3.872 -5.939 1.00 97.00 78 PHE A CA 1
ATOM 600 C C . PHE A 1 78 ? -9.056 2.866 -5.695 1.00 97.00 78 PHE A C 1
ATOM 602 O O . PHE A 1 78 ? -8.873 1.814 -5.077 1.00 97.00 78 PHE A O 1
ATOM 609 N N . ASP A 1 79 ? -10.255 3.164 -6.207 1.00 95.81 79 ASP A N 1
ATOM 610 C CA . ASP A 1 79 ? -11.463 2.345 -6.022 1.00 95.81 79 ASP A CA 1
ATOM 611 C C . ASP A 1 79 ? -11.286 0.886 -6.470 1.00 95.81 79 ASP A C 1
ATOM 613 O O . ASP A 1 79 ? -11.869 -0.037 -5.896 1.00 95.81 79 ASP A O 1
ATOM 617 N N . HIS A 1 80 ? -10.441 0.666 -7.475 1.00 96.81 80 HIS A N 1
ATOM 618 C CA . HIS A 1 80 ? -10.143 -0.650 -8.029 1.00 96.81 80 HIS A CA 1
ATOM 619 C C . HIS A 1 80 ? -9.422 -1.585 -7.040 1.00 96.81 80 HIS A C 1
ATOM 621 O O . HIS A 1 80 ? -9.508 -2.801 -7.194 1.00 96.81 80 HIS A O 1
ATOM 627 N N . PHE A 1 81 ? -8.780 -1.061 -5.988 1.00 96.44 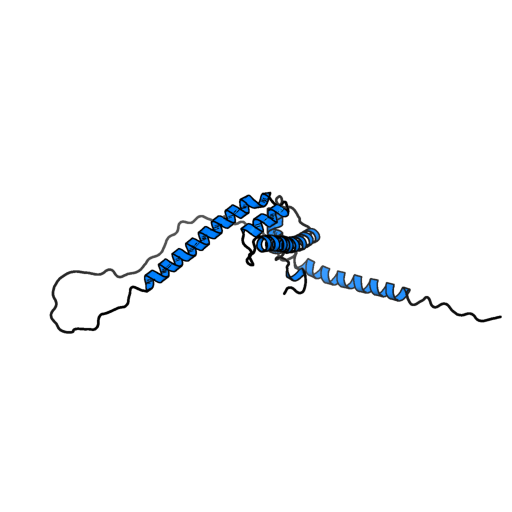81 PHE A N 1
ATOM 628 C CA . PHE A 1 81 ? -8.167 -1.881 -4.933 1.00 96.44 81 PHE A CA 1
ATOM 629 C C . PHE A 1 81 ? -9.169 -2.363 -3.875 1.00 96.44 81 PHE A C 1
ATOM 631 O O . PHE A 1 81 ? -8.922 -3.352 -3.183 1.00 96.44 81 PHE A O 1
ATOM 638 N N . ILE A 1 82 ? -10.321 -1.699 -3.744 1.00 96.44 82 ILE A N 1
ATOM 639 C CA . ILE A 1 82 ? -11.278 -1.943 -2.655 1.00 96.44 82 ILE A CA 1
ATOM 640 C C . ILE A 1 82 ? -11.801 -3.389 -2.620 1.00 96.44 82 ILE A C 1
ATOM 642 O O . ILE A 1 82 ? -11.860 -3.944 -1.518 1.00 96.44 82 ILE A O 1
ATOM 646 N N . PRO A 1 83 ? -12.196 -4.027 -3.744 1.00 97.25 83 PRO A N 1
ATOM 647 C CA . PRO A 1 83 ? -12.723 -5.392 -3.710 1.00 97.25 83 PRO A CA 1
ATOM 648 C C . PRO A 1 83 ? -11.718 -6.400 -3.138 1.00 97.25 83 PRO A C 1
ATOM 650 O O . PRO A 1 83 ? -12.053 -7.127 -2.203 1.00 97.25 83 PRO A O 1
ATOM 653 N N . ALA A 1 84 ? -10.475 -6.379 -3.630 1.00 96.94 84 ALA A N 1
ATOM 654 C CA . ALA A 1 84 ? -9.416 -7.280 -3.177 1.00 96.94 84 ALA A CA 1
ATOM 655 C C . ALA A 1 84 ? -9.056 -7.049 -1.698 1.00 96.94 84 ALA A C 1
ATOM 657 O O . ALA A 1 84 ? -8.892 -7.998 -0.930 1.00 96.94 84 ALA A O 1
ATOM 658 N N . LEU A 1 85 ? -8.998 -5.786 -1.262 1.00 97.25 85 LEU A N 1
ATOM 659 C CA . LEU A 1 85 ? -8.692 -5.445 0.129 1.00 97.25 85 LEU A CA 1
ATOM 660 C C . LEU A 1 85 ? -9.799 -5.854 1.107 1.00 97.25 85 LEU A C 1
ATOM 662 O O . LEU A 1 85 ? -9.498 -6.249 2.233 1.00 97.25 85 LEU A O 1
ATOM 666 N N . LYS A 1 86 ? -11.071 -5.784 0.697 1.00 96.75 86 LYS A N 1
ATOM 667 C CA . LYS A 1 86 ? -12.191 -6.277 1.512 1.00 96.75 86 LYS A CA 1
ATOM 668 C C . LYS A 1 86 ? -12.105 -7.783 1.720 1.00 96.75 86 LYS A C 1
ATOM 670 O O . LYS A 1 86 ? -12.175 -8.230 2.860 1.00 96.75 86 LYS A O 1
ATOM 675 N N . GLU A 1 87 ? -11.878 -8.537 0.647 1.00 97.19 87 GLU A N 1
ATOM 676 C CA . GLU A 1 87 ? -11.712 -9.990 0.729 1.00 97.19 87 GLU A CA 1
ATOM 677 C C . GLU A 1 87 ? -10.543 -10.370 1.650 1.00 97.19 87 GLU A C 1
ATOM 679 O O . GLU A 1 87 ? -10.680 -11.236 2.517 1.00 97.19 87 GLU A O 1
ATOM 684 N N . PHE A 1 88 ? -9.404 -9.685 1.515 1.00 96.50 88 PHE A N 1
ATOM 685 C CA . PHE A 1 88 ? -8.254 -9.882 2.396 1.00 96.50 88 PHE A CA 1
ATOM 686 C C . PHE A 1 88 ? -8.598 -9.614 3.870 1.00 96.50 88 PHE A C 1
ATOM 688 O O . PHE A 1 88 ? -8.247 -10.398 4.754 1.00 96.50 88 PHE A O 1
ATOM 695 N N . LEU A 1 89 ? -9.301 -8.515 4.145 1.00 94.44 89 LEU A N 1
ATOM 696 C CA . LEU A 1 89 ? -9.659 -8.098 5.497 1.00 94.44 89 LEU A CA 1
ATOM 697 C C . LEU A 1 89 ? -10.660 -9.055 6.160 1.00 94.44 89 LEU A C 1
ATOM 699 O O . LEU A 1 89 ? -10.545 -9.314 7.362 1.00 94.44 89 LEU A O 1
ATOM 703 N N . ASP A 1 90 ? -11.597 -9.613 5.399 1.00 95.31 90 ASP A N 1
ATOM 704 C CA . ASP A 1 90 ? -12.538 -10.614 5.904 1.00 95.31 90 ASP A CA 1
ATOM 705 C C . ASP A 1 90 ? -11.821 -11.933 6.231 1.00 95.31 90 ASP A C 1
ATOM 707 O O . ASP A 1 90 ? -11.928 -12.417 7.362 1.00 95.31 90 ASP A O 1
ATOM 711 N N . LYS A 1 91 ? -10.958 -12.431 5.330 1.00 96.12 91 LYS A N 1
ATOM 712 C CA . LYS A 1 91 ? -10.099 -13.603 5.600 1.00 96.12 91 LYS A CA 1
ATOM 713 C C . LYS A 1 91 ? -9.214 -13.397 6.830 1.00 96.12 91 LYS A C 1
ATOM 715 O O . LYS A 1 91 ? -9.061 -14.297 7.656 1.00 96.12 91 LYS A O 1
ATOM 720 N N . TYR A 1 92 ? -8.641 -12.204 6.993 1.00 94.75 92 TYR A N 1
ATOM 721 C CA . TYR A 1 92 ? -7.833 -11.873 8.166 1.00 94.75 92 TYR A CA 1
ATOM 722 C C . TYR A 1 92 ? -8.649 -11.963 9.464 1.00 94.75 92 TYR A C 1
ATOM 724 O O . TYR A 1 92 ? -8.189 -12.541 10.452 1.00 94.75 92 TYR A O 1
ATOM 732 N N . ARG A 1 93 ? -9.879 -11.434 9.477 1.00 93.50 93 ARG A N 1
ATOM 733 C CA . ARG A 1 93 ? -10.767 -11.501 10.648 1.00 93.50 93 ARG A CA 1
ATOM 734 C C . ARG A 1 93 ? -11.107 -12.941 11.019 1.00 93.50 93 ARG A C 1
ATOM 736 O O . ARG A 1 93 ? -11.028 -13.280 12.200 1.00 93.50 93 ARG A O 1
ATOM 743 N N . GLU A 1 94 ? -11.427 -13.780 10.038 1.00 93.94 94 GLU A N 1
ATOM 744 C CA . GLU A 1 94 ? -11.691 -15.208 10.249 1.00 93.94 94 GLU A CA 1
ATOM 745 C C . GLU A 1 94 ? -10.488 -15.915 10.884 1.00 93.94 94 GLU A C 1
ATOM 747 O O . GLU A 1 94 ? -10.629 -16.594 11.903 1.00 93.94 94 GLU A O 1
ATOM 752 N N . GLN A 1 95 ? -9.281 -15.685 10.359 1.00 93.12 95 GLN A N 1
ATOM 753 C CA . GLN A 1 95 ? -8.052 -16.269 10.902 1.00 93.12 95 GLN A CA 1
ATOM 754 C C . GLN A 1 95 ? -7.757 -15.802 12.333 1.00 93.12 95 GLN A C 1
ATOM 756 O O . GLN A 1 95 ? -7.315 -16.592 13.170 1.00 93.12 95 GLN A O 1
ATOM 761 N N . VAL A 1 96 ? -8.000 -14.526 12.644 1.00 92.00 96 VAL A N 1
ATOM 762 C CA . VAL A 1 96 ? -7.823 -13.992 14.003 1.00 92.00 96 VAL A CA 1
ATOM 763 C C . VAL A 1 96 ? -8.804 -14.642 14.981 1.00 92.00 96 VAL A C 1
ATOM 765 O O . VAL A 1 96 ? -8.426 -14.925 16.120 1.00 92.00 96 VAL A O 1
ATOM 768 N N . VAL A 1 97 ? -10.044 -14.900 14.559 1.00 89.38 97 VAL A N 1
ATOM 769 C CA . VAL A 1 97 ? -11.037 -15.613 15.376 1.00 89.38 97 VAL A CA 1
ATOM 770 C C . VAL A 1 97 ? -10.621 -17.070 15.577 1.00 89.38 97 VAL A C 1
ATOM 772 O O . VAL A 1 97 ? -10.563 -17.515 16.723 1.00 89.38 97 VAL A O 1
ATOM 775 N N . ALA A 1 98 ? -10.236 -17.776 14.511 1.00 86.94 98 ALA A N 1
ATOM 776 C CA . ALA A 1 98 ? -9.800 -19.171 14.573 1.00 86.94 98 ALA A CA 1
ATOM 777 C C . ALA A 1 98 ? -8.593 -19.371 15.511 1.00 86.94 98 ALA A C 1
ATOM 779 O O . ALA A 1 98 ? -8.574 -20.274 16.345 1.00 86.94 98 ALA A O 1
ATOM 780 N N . LYS A 1 99 ? -7.599 -18.474 15.462 1.00 86.50 99 LYS A N 1
ATOM 781 C CA . LYS A 1 99 ? -6.446 -18.519 16.380 1.00 86.50 99 LYS A CA 1
ATOM 782 C C . LYS A 1 99 ? -6.856 -18.354 17.847 1.00 86.50 99 LYS A C 1
ATOM 784 O O . LYS A 1 99 ? -6.262 -18.974 18.728 1.00 86.50 99 LYS A O 1
ATOM 789 N N . LYS A 1 100 ? -7.874 -17.534 18.130 1.00 80.69 100 LYS A N 1
ATOM 790 C CA . LYS A 1 100 ? -8.397 -17.344 19.493 1.00 80.69 100 LYS A CA 1
ATOM 791 C C . LYS A 1 100 ? -9.175 -18.562 19.987 1.00 80.69 100 LYS A C 1
ATOM 793 O O . LYS A 1 100 ? -9.057 -18.895 21.164 1.00 80.69 100 LYS A O 1
ATOM 798 N N . THR A 1 101 ? -9.938 -19.227 19.120 1.00 77.44 101 THR A N 1
ATOM 799 C CA . THR A 1 101 ? -10.684 -20.440 19.487 1.00 77.44 101 THR A CA 1
ATOM 800 C C . THR A 1 101 ? -9.743 -21.610 19.761 1.00 77.44 101 THR A C 1
ATOM 802 O O . THR A 1 101 ? -9.880 -22.246 20.800 1.00 77.44 101 THR A O 1
ATOM 805 N N . THR A 1 102 ? -8.721 -21.827 18.926 1.00 75.19 102 THR A N 1
ATOM 806 C CA . THR A 1 102 ? -7.733 -22.901 19.142 1.00 75.19 102 THR A CA 1
ATOM 807 C C . THR A 1 102 ? -6.948 -22.707 20.440 1.00 75.19 102 THR A C 1
ATOM 809 O O . THR A 1 102 ? -6.747 -23.659 21.188 1.00 75.19 102 THR A O 1
ATOM 812 N N . LYS A 1 103 ? -6.566 -21.464 20.766 1.00 72.19 103 LYS A N 1
ATOM 813 C CA . LYS A 1 103 ? -5.855 -21.156 22.017 1.00 72.19 103 LYS A CA 1
ATOM 814 C C . LYS A 1 103 ? -6.722 -21.368 23.267 1.00 72.19 103 LYS A C 1
ATOM 816 O O . LYS A 1 103 ? -6.202 -21.761 24.303 1.00 72.19 103 LYS A O 1
ATOM 821 N N . ARG A 1 104 ? -8.038 -21.132 23.184 1.00 70.75 104 ARG A N 1
ATOM 822 C CA . ARG A 1 104 ? -8.972 -21.449 24.282 1.00 70.75 104 ARG A CA 1
ATOM 823 C C . ARG A 1 104 ? -9.130 -22.952 24.486 1.00 70.75 104 ARG A C 1
ATOM 825 O O . ARG A 1 104 ? -9.056 -23.400 25.619 1.00 70.75 104 ARG A O 1
ATOM 832 N N . MET A 1 105 ? -9.260 -23.713 23.400 1.00 65.62 105 MET A N 1
ATOM 833 C CA . MET A 1 105 ? -9.395 -25.170 23.477 1.00 65.62 105 MET A CA 1
ATOM 834 C C . MET A 1 105 ? -8.136 -25.853 24.035 1.00 65.62 105 MET A C 1
ATOM 836 O O . MET A 1 105 ? -8.264 -26.845 24.738 1.00 65.62 105 MET A O 1
ATOM 840 N N . GLN A 1 106 ? -6.938 -25.309 23.777 1.00 60.88 106 GLN A N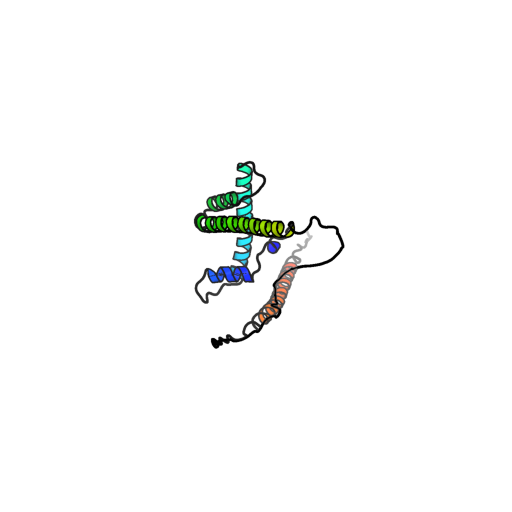 1
ATOM 841 C CA . GLN A 1 106 ? -5.687 -25.808 24.371 1.00 60.88 106 GLN A CA 1
ATOM 842 C C . GLN A 1 106 ? -5.568 -25.493 25.871 1.00 60.88 106 GLN A C 1
ATOM 844 O O . GLN A 1 106 ? -5.115 -26.340 26.635 1.00 60.88 106 GLN A O 1
ATOM 849 N N . ASN A 1 107 ? -6.017 -24.313 26.310 1.00 58.12 107 ASN A N 1
ATOM 850 C CA . ASN A 1 107 ? -5.983 -23.950 27.730 1.00 58.12 107 ASN A CA 1
ATOM 851 C C . ASN A 1 107 ? -7.031 -24.708 28.567 1.00 58.12 107 ASN A C 1
ATOM 853 O O . ASN A 1 107 ? -6.783 -24.989 29.733 1.00 58.12 107 ASN A O 1
ATOM 857 N N . GLU A 1 108 ? -8.186 -25.053 27.990 1.00 58.50 108 GLU A N 1
ATOM 858 C CA . GLU A 1 108 ? -9.236 -25.818 28.683 1.00 58.50 108 GLU A CA 1
ATOM 859 C C . GLU A 1 108 ? -8.891 -27.314 28.820 1.00 58.50 108 GLU A C 1
ATOM 861 O O . GLU A 1 108 ? -9.393 -27.974 29.724 1.00 58.50 108 GLU A O 1
ATOM 866 N N . SER A 1 109 ? -7.992 -27.856 27.988 1.00 56.06 109 SER A N 1
ATOM 867 C CA . SER A 1 109 ? -7.530 -29.250 28.096 1.00 56.06 109 SER A CA 1
ATOM 868 C C . SER A 1 109 ? -6.450 -29.504 29.160 1.00 56.06 109 SER A C 1
ATOM 870 O O . SER A 1 109 ? -6.140 -30.664 29.423 1.00 56.06 109 SER A O 1
ATOM 872 N N . GLU A 1 110 ? -5.878 -28.465 29.783 1.00 53.62 110 GLU A N 1
ATOM 873 C CA . GLU A 1 110 ? -4.836 -28.607 30.820 1.00 53.62 110 GLU A CA 1
ATOM 874 C C . GLU A 1 110 ? -5.358 -28.452 32.267 1.00 53.62 110 GLU A C 1
ATOM 876 O O . GLU A 1 110 ? -4.675 -28.867 33.203 1.00 53.62 110 GLU A O 1
ATOM 881 N N . GLU A 1 111 ? -6.572 -27.926 32.489 1.00 46.69 111 GLU A N 1
ATOM 882 C CA . GLU A 1 111 ? -7.110 -27.666 33.843 1.00 46.69 111 GLU A CA 1
ATOM 883 C C . GLU A 1 111 ? -7.920 -28.819 34.478 1.00 46.69 111 GLU A C 1
ATOM 885 O O . GLU A 1 111 ? -8.262 -28.734 35.656 1.00 46.69 111 GLU A O 1
ATOM 890 N N . ASP A 1 112 ? -8.164 -29.936 33.780 1.00 46.41 112 ASP A N 1
ATOM 891 C CA . ASP A 1 112 ? -9.014 -31.040 34.282 1.00 46.41 112 ASP A CA 1
ATOM 892 C C . ASP A 1 112 ? -8.246 -32.248 34.877 1.00 46.41 112 ASP A C 1
ATOM 894 O O . ASP A 1 112 ? -8.790 -33.344 35.032 1.00 46.41 112 ASP A O 1
ATOM 898 N N . THR A 1 113 ? -6.979 -32.071 35.281 1.00 47.97 113 THR A N 1
ATOM 899 C CA . THR A 1 113 ? -6.179 -33.145 35.921 1.00 47.97 113 THR A CA 1
ATOM 900 C C . THR A 1 113 ? -5.534 -32.751 37.252 1.00 47.97 113 THR A C 1
ATOM 902 O O . THR A 1 113 ? -4.360 -33.017 37.489 1.00 47.97 113 THR A O 1
ATOM 905 N N . SER A 1 114 ? -6.279 -32.150 38.185 1.00 49.41 114 SER A N 1
ATOM 906 C CA . SER A 1 114 ? -5.906 -32.213 39.613 1.00 49.41 114 SER A CA 1
ATOM 907 C C . SER A 1 114 ? -7.010 -31.739 40.552 1.00 49.41 114 SER A C 1
ATOM 909 O O . SER A 1 114 ? -7.065 -30.567 40.891 1.00 49.41 114 SER A O 1
ATOM 911 N N . VAL A 1 115 ? -7.813 -32.671 41.080 1.00 40.81 115 VAL A N 1
ATOM 912 C CA . VAL A 1 115 ? -8.235 -32.642 42.494 1.00 40.81 115 VAL A CA 1
ATOM 913 C C . VAL A 1 115 ? -8.665 -34.032 42.989 1.00 40.81 115 VAL A C 1
ATOM 915 O O . VAL A 1 115 ? -9.589 -34.652 42.475 1.00 40.81 115 VAL A O 1
ATOM 918 N N . ASN A 1 116 ? -8.012 -34.440 44.084 1.00 39.69 116 ASN A N 1
ATOM 919 C CA . ASN A 1 116 ? -8.377 -35.436 45.101 1.00 39.69 116 ASN A CA 1
ATOM 920 C C . ASN A 1 116 ? -8.243 -36.951 44.839 1.00 39.69 116 ASN A C 1
ATOM 922 O O . ASN A 1 116 ? -9.208 -37.631 44.493 1.00 39.69 116 ASN A O 1
ATOM 926 N N . LYS A 1 117 ? -7.138 -37.523 45.359 1.00 35.31 117 LYS A N 1
ATOM 927 C CA . LYS A 1 117 ? -7.235 -38.631 46.337 1.00 35.31 117 LYS A CA 1
ATOM 928 C C . LYS A 1 117 ? -5.980 -38.790 47.221 1.00 35.31 117 LYS A C 1
ATOM 930 O O . LYS A 1 117 ? -4.923 -39.179 46.742 1.00 35.31 117 LYS A O 1
ATOM 935 N N . LEU A 1 118 ? -6.131 -38.544 48.529 1.00 37.16 118 LEU A N 1
ATOM 936 C CA . LEU A 1 118 ? -5.243 -39.028 49.611 1.00 37.16 118 LEU A CA 1
ATOM 937 C C . LEU A 1 118 ? -5.784 -40.382 50.158 1.00 37.16 118 LEU A C 1
ATOM 939 O O . LEU A 1 118 ? -6.908 -40.758 49.809 1.00 37.16 118 LEU A O 1
ATOM 943 N N . PRO A 1 119 ? -5.043 -41.175 50.962 1.00 47.78 119 PRO A N 1
ATOM 944 C CA . PRO A 1 119 ? -4.893 -42.603 50.726 1.00 47.78 119 PRO A CA 1
ATOM 945 C C . PRO A 1 119 ? -5.688 -43.433 51.746 1.00 47.78 119 PRO A C 1
ATOM 947 O O . PRO A 1 119 ? -5.949 -43.006 52.871 1.00 47.78 119 PRO A O 1
ATOM 950 N N . LYS A 1 120 ? -6.019 -44.679 51.400 1.00 34.97 120 LYS A N 1
ATOM 951 C CA . LYS A 1 120 ? -6.355 -45.697 52.402 1.00 34.97 120 LYS A CA 1
ATOM 952 C C . LYS A 1 120 ? -5.745 -47.030 52.004 1.00 34.97 120 LYS A C 1
ATOM 954 O O . LYS A 1 120 ? -6.041 -47.582 50.950 1.00 34.97 120 LYS A O 1
ATOM 959 N N . ILE A 1 121 ? -4.857 -47.486 52.874 1.00 36.34 121 ILE A N 1
ATOM 960 C CA . ILE A 1 121 ? -4.097 -48.724 52.804 1.00 36.34 121 ILE A CA 1
ATOM 961 C C . ILE A 1 121 ? -4.891 -49.776 53.582 1.00 36.34 121 ILE A C 1
ATOM 963 O O . ILE A 1 121 ? -5.238 -49.518 54.733 1.00 36.34 121 ILE A O 1
ATOM 967 N N . ALA A 1 122 ? -5.184 -50.914 52.948 1.00 33.97 122 ALA A N 1
ATOM 968 C CA . ALA A 1 122 ? -5.017 -52.275 53.480 1.00 33.97 122 ALA A CA 1
ATOM 969 C C . ALA A 1 122 ? -5.928 -53.283 52.749 1.00 33.97 122 ALA A C 1
ATOM 971 O O . ALA A 1 122 ? -7.095 -53.457 53.079 1.00 33.97 122 ALA A O 1
ATOM 972 N N . SER A 1 123 ? -5.295 -53.970 51.796 1.00 32.94 123 SER A N 1
ATOM 973 C CA . SER A 1 123 ? -5.196 -55.434 51.716 1.00 32.94 123 SER A CA 1
ATOM 974 C C . SER A 1 123 ? -6.359 -56.296 51.189 1.00 32.94 123 SER A C 1
ATOM 976 O O . SER A 1 123 ? -7.448 -56.359 51.748 1.00 32.94 123 SER A O 1
ATOM 978 N N . THR A 1 124 ? -5.953 -57.135 50.221 1.00 31.14 124 THR A N 1
ATOM 979 C CA . THR A 1 124 ? -6.511 -58.415 49.720 1.00 31.14 124 THR A CA 1
ATOM 980 C C . THR A 1 124 ? -7.401 -58.323 48.465 1.00 31.14 124 THR A C 1
ATOM 982 O O . THR A 1 124 ? -8.600 -58.083 48.527 1.00 31.14 124 THR A O 1
ATOM 985 N N . SER A 1 125 ? -6.760 -58.466 47.293 1.00 35.03 125 SER A N 1
ATOM 986 C CA . SER A 1 125 ? -7.257 -58.112 45.952 1.00 35.03 125 SER A CA 1
ATOM 987 C C . SER A 1 125 ? -7.754 -59.291 45.109 1.00 35.03 125 SER A C 1
ATOM 989 O O . SER A 1 125 ? -7.176 -60.377 45.109 1.00 35.03 125 SER A O 1
ATOM 991 N N . SER A 1 126 ? -8.783 -58.994 44.322 1.00 32.69 126 SER A N 1
ATOM 992 C CA . SER A 1 126 ? -9.562 -59.832 43.416 1.00 32.69 126 SER A CA 1
ATOM 993 C C . SER A 1 126 ? -9.334 -59.480 41.927 1.00 32.69 126 SER A C 1
ATOM 995 O O . SER A 1 126 ? -8.905 -58.379 41.604 1.00 32.69 126 SER A O 1
ATOM 997 N N . THR A 1 127 ? -9.683 -60.436 41.054 1.00 30.97 127 THR A N 1
ATOM 998 C CA . THR A 1 127 ? -10.284 -60.298 39.703 1.00 30.97 127 THR A CA 1
ATOM 999 C C . THR A 1 127 ? -9.542 -59.572 38.553 1.00 30.97 127 THR A C 1
ATOM 1001 O O . THR A 1 127 ? -9.463 -58.354 38.494 1.00 30.97 127 THR A O 1
ATOM 1004 N N . SER A 1 128 ? -9.162 -60.403 37.569 1.00 35.44 128 SER A N 1
ATOM 1005 C CA . SER A 1 128 ? -9.275 -60.308 36.093 1.00 35.44 128 SER A CA 1
ATOM 1006 C C . SER A 1 128 ? -8.774 -59.104 35.265 1.00 35.44 128 SER A C 1
ATOM 1008 O O . SER A 1 128 ? -9.294 -58.000 35.341 1.00 35.44 128 SER A O 1
ATOM 1010 N N . ASN A 1 129 ? -7.933 -59.480 34.286 1.00 41.22 129 ASN A N 1
ATOM 1011 C CA . ASN A 1 129 ? -7.711 -58.942 32.931 1.00 41.22 129 ASN A CA 1
ATOM 1012 C C . ASN A 1 129 ? -7.154 -57.520 32.728 1.00 41.22 129 ASN A C 1
ATOM 1014 O O . ASN A 1 129 ? -7.905 -56.560 32.613 1.00 41.22 129 ASN A O 1
ATOM 1018 N N . SER A 1 130 ? -5.859 -57.453 32.393 1.00 35.03 130 SER A N 1
ATOM 1019 C CA . SER A 1 130 ? -5.359 -56.830 31.152 1.00 35.03 130 SER A CA 1
ATOM 1020 C C . SER A 1 130 ? -3.899 -57.248 30.905 1.00 35.03 130 SER A C 1
ATOM 1022 O O . SER A 1 130 ? -3.100 -57.343 31.834 1.00 35.03 130 SER A O 1
ATOM 1024 N N . LYS A 1 131 ? -3.540 -57.555 29.654 1.00 43.72 131 LYS A N 1
ATOM 1025 C CA . LYS A 1 131 ? -2.144 -57.732 29.232 1.00 43.72 131 LYS A CA 1
ATOM 1026 C C . LYS A 1 131 ? -1.857 -56.815 28.047 1.00 43.72 131 LYS A C 1
ATOM 1028 O O . LYS A 1 131 ? -2.341 -57.070 26.954 1.00 43.72 131 LYS A O 1
ATOM 1033 N N . PHE A 1 132 ? -1.037 -55.808 28.342 1.00 33.69 132 PHE A N 1
ATOM 1034 C CA . PHE A 1 132 ? 0.213 -55.486 27.650 1.00 33.69 132 PHE A CA 1
ATOM 1035 C C . PHE A 1 132 ? 0.139 -55.091 26.172 1.00 33.69 132 PHE A C 1
ATOM 1037 O O . PHE A 1 132 ? 0.012 -55.955 25.312 1.00 33.69 132 PHE A O 1
ATOM 1044 N N . LEU A 1 133 ? 0.385 -53.807 25.897 1.00 37.41 133 LEU A N 1
ATOM 1045 C CA . LEU A 1 133 ? 0.986 -53.331 24.651 1.00 37.41 133 LEU A CA 1
ATOM 1046 C C . LEU A 1 133 ? 1.986 -52.217 24.999 1.00 37.41 133 LEU A C 1
ATOM 1048 O O . LEU A 1 133 ? 1.585 -51.098 25.302 1.00 37.41 133 LEU A O 1
ATOM 1052 N N . ASP A 1 134 ? 3.267 -52.577 24.968 1.00 39.97 134 ASP A N 1
ATOM 1053 C CA . ASP A 1 134 ? 4.425 -51.683 24.886 1.00 39.97 134 ASP A CA 1
ATOM 1054 C C . ASP A 1 134 ? 5.092 -51.900 23.511 1.00 39.97 134 ASP A C 1
ATOM 1056 O O . ASP A 1 134 ? 5.043 -53.017 22.983 1.00 39.97 134 ASP A O 1
ATOM 1060 N N . ASN A 1 135 ? 5.770 -50.851 23.019 1.00 39.44 135 ASN A N 1
ATOM 1061 C CA . ASN A 1 135 ? 6.679 -50.725 21.855 1.00 39.44 135 ASN A CA 1
ATOM 1062 C C . ASN A 1 135 ? 6.142 -49.986 20.610 1.00 39.44 135 ASN A C 1
ATOM 1064 O O . ASN A 1 135 ? 5.519 -50.574 19.731 1.00 39.44 135 ASN A O 1
ATOM 1068 N N . ASP A 1 136 ? 6.407 -48.675 20.574 1.00 43.22 136 ASP A N 1
ATOM 1069 C CA . ASP A 1 136 ? 7.392 -47.957 19.729 1.00 43.22 136 ASP A CA 1
ATOM 1070 C C . ASP A 1 136 ? 7.767 -48.424 18.288 1.00 43.22 136 ASP A C 1
ATOM 1072 O O . ASP A 1 136 ? 7.614 -49.589 17.919 1.00 43.22 136 ASP A O 1
ATOM 1076 N N . PRO A 1 137 ? 8.290 -47.493 17.448 1.00 55.88 137 PRO A N 1
ATOM 1077 C CA . PRO A 1 137 ? 7.992 -47.386 16.016 1.00 55.88 137 PRO A CA 1
ATOM 1078 C C . PRO A 1 137 ? 9.110 -47.871 15.062 1.00 55.88 137 PRO A C 1
ATOM 1080 O O . PRO A 1 137 ? 10.295 -47.866 15.391 1.00 55.88 137 PRO A O 1
ATOM 1083 N N . LYS A 1 138 ? 8.732 -48.213 13.819 1.00 39.19 138 LYS A N 1
ATOM 1084 C CA . LYS A 1 138 ? 9.599 -48.321 12.619 1.00 39.19 138 LYS A CA 1
ATOM 1085 C C . LYS A 1 138 ? 8.836 -47.720 11.431 1.00 39.19 138 LYS A C 1
ATOM 1087 O O . LYS A 1 138 ? 7.716 -48.153 11.194 1.00 39.19 138 LYS A O 1
ATOM 1092 N N . VAL A 1 139 ? 9.213 -46.579 10.843 1.00 38.03 139 VAL A N 1
ATOM 1093 C CA . VAL A 1 139 ? 10.352 -46.228 9.954 1.00 38.03 139 VAL A CA 1
ATOM 1094 C C . VAL A 1 139 ? 10.414 -47.040 8.638 1.00 38.03 139 VAL A C 1
ATOM 1096 O O . VAL A 1 139 ? 10.475 -48.265 8.705 1.00 38.03 139 VAL A O 1
ATOM 1099 N N . VAL A 1 140 ? 10.491 -46.278 7.522 1.00 36.31 140 VAL A N 1
ATOM 1100 C CA . VAL A 1 140 ? 10.840 -46.543 6.090 1.00 36.31 140 VAL A CA 1
ATOM 1101 C C . VAL A 1 140 ? 9.829 -47.350 5.248 1.00 36.31 140 VAL A C 1
ATOM 1103 O O . VAL A 1 140 ? 9.215 -48.268 5.769 1.00 36.31 140 VAL A O 1
ATOM 1106 N N . ASP A 1 141 ? 9.522 -47.068 3.973 1.00 36.25 141 ASP A N 1
ATOM 1107 C CA . ASP A 1 141 ? 10.277 -46.511 2.825 1.00 36.25 141 ASP A CA 1
ATOM 1108 C C . ASP A 1 141 ? 9.258 -45.883 1.829 1.00 36.25 141 ASP A C 1
ATOM 1110 O O . ASP A 1 141 ? 8.160 -46.417 1.668 1.00 36.25 141 ASP A O 1
ATOM 1114 N N . SER A 1 142 ? 9.436 -44.656 1.331 1.00 44.69 142 SER A N 1
ATOM 1115 C CA . SER A 1 142 ? 10.181 -44.277 0.109 1.00 44.69 142 SER A CA 1
ATOM 1116 C C . SER A 1 142 ? 9.639 -44.906 -1.181 1.00 44.69 142 SER A C 1
ATOM 1118 O O . SER A 1 142 ? 9.827 -46.092 -1.434 1.00 44.69 142 SER A O 1
ATOM 1120 N N . LEU A 1 143 ? 9.016 -44.077 -2.023 1.00 41.06 143 LEU A N 1
ATOM 1121 C CA . LEU A 1 143 ? 9.149 -44.197 -3.472 1.00 41.06 143 LEU A CA 1
ATOM 1122 C C . LEU A 1 143 ? 9.385 -42.808 -4.051 1.00 41.06 143 LEU A C 1
ATOM 1124 O O . LEU A 1 143 ? 8.610 -41.871 -3.846 1.00 41.06 143 LEU A O 1
ATOM 1128 N N . ASP A 1 144 ? 10.521 -42.753 -4.719 1.00 43.47 144 ASP A N 1
ATOM 1129 C CA . ASP A 1 144 ? 11.208 -41.627 -5.304 1.00 43.47 144 ASP A CA 1
ATOM 1130 C C . ASP A 1 144 ? 10.444 -41.036 -6.491 1.00 43.47 144 ASP A C 1
ATOM 1132 O O . ASP A 1 144 ? 9.850 -41.753 -7.301 1.00 43.47 144 ASP A O 1
ATOM 1136 N N . VAL A 1 145 ? 10.510 -39.712 -6.623 1.00 48.56 145 VAL A N 1
ATOM 1137 C CA . VAL A 1 145 ? 10.341 -39.045 -7.913 1.00 48.56 145 VAL A CA 1
ATOM 1138 C C . VAL A 1 145 ? 11.585 -38.197 -8.122 1.00 48.56 145 VAL A C 1
ATOM 1140 O O . VAL A 1 145 ? 11.739 -37.137 -7.515 1.00 48.56 145 VAL A O 1
ATOM 1143 N N . ASP A 1 146 ? 12.467 -38.759 -8.946 1.00 40.69 146 ASP A N 1
ATOM 1144 C CA . ASP A 1 146 ? 13.645 -38.157 -9.566 1.00 40.69 146 ASP A CA 1
ATOM 1145 C C . ASP A 1 146 ? 13.359 -36.721 -10.032 1.00 40.69 146 ASP A C 1
ATOM 1147 O O . ASP A 1 146 ? 12.324 -36.417 -10.629 1.00 40.69 146 ASP A O 1
ATOM 1151 N N . ASP A 1 147 ? 14.172 -35.779 -9.564 1.00 44.56 147 ASP A N 1
ATOM 1152 C CA . ASP A 1 147 ? 15.295 -35.203 -10.316 1.00 44.56 147 ASP A CA 1
ATOM 1153 C C . ASP A 1 147 ? 14.879 -34.598 -11.663 1.00 44.56 147 ASP A C 1
ATOM 1155 O O . ASP A 1 147 ? 14.836 -35.246 -12.707 1.00 44.56 147 ASP A O 1
ATOM 1159 N N . ASN A 1 148 ? 14.637 -33.289 -11.624 1.00 41.97 148 ASN A N 1
ATOM 1160 C CA . ASN A 1 148 ? 15.020 -32.438 -12.734 1.00 41.97 148 ASN A CA 1
ATOM 1161 C C . ASN A 1 148 ? 15.746 -31.214 -12.180 1.00 41.97 148 ASN A C 1
ATOM 1163 O O . ASN A 1 148 ? 15.154 -30.153 -11.971 1.00 41.97 148 ASN A O 1
ATOM 1167 N N . SER A 1 149 ? 17.042 -31.410 -11.943 1.00 46.78 149 SER A N 1
ATOM 1168 C CA . SER A 1 149 ? 18.095 -30.408 -12.089 1.00 46.78 149 SER A CA 1
ATOM 1169 C C . SER A 1 149 ? 17.721 -29.305 -13.096 1.00 46.78 149 SER A C 1
ATOM 1171 O O . SER A 1 149 ? 17.737 -29.502 -14.311 1.00 46.78 149 SER A O 1
ATOM 1173 N N . ILE A 1 150 ? 17.382 -28.122 -12.582 1.00 40.97 150 ILE A N 1
ATOM 1174 C CA . ILE A 1 150 ? 17.696 -26.864 -13.258 1.00 40.97 150 ILE A CA 1
ATOM 1175 C C . ILE A 1 150 ? 18.847 -26.273 -12.462 1.00 40.97 150 ILE A C 1
ATOM 1177 O O . ILE A 1 150 ? 18.670 -25.637 -11.426 1.00 40.97 150 ILE A O 1
ATOM 1181 N N . VAL A 1 151 ? 20.041 -26.571 -12.956 1.00 49.59 151 VAL A N 1
ATOM 1182 C CA . VAL A 1 151 ? 21.201 -25.705 -12.824 1.00 49.59 151 VAL A CA 1
ATOM 1183 C C . VAL A 1 151 ? 20.875 -24.410 -13.571 1.00 49.59 151 VAL A C 1
ATOM 1185 O O . VAL A 1 151 ? 20.701 -24.410 -14.787 1.00 49.59 151 VAL A O 1
ATOM 1188 N N . ALA A 1 152 ? 20.699 -23.321 -12.835 1.00 47.16 152 ALA A N 1
ATOM 1189 C CA . ALA A 1 152 ? 20.867 -21.981 -13.372 1.00 47.16 152 ALA A CA 1
ATOM 1190 C C . ALA A 1 152 ? 22.022 -21.372 -12.587 1.00 47.16 152 ALA A C 1
ATOM 1192 O O . ALA A 1 152 ? 22.062 -21.461 -11.362 1.00 47.16 152 ALA A O 1
ATOM 1193 N N . GLU A 1 153 ? 22.996 -20.931 -13.358 1.00 38.97 153 GLU A N 1
ATOM 1194 C CA . GLU A 1 153 ? 24.387 -20.732 -13.005 1.00 38.97 153 GLU A CA 1
ATOM 1195 C C . GLU A 1 153 ? 24.574 -19.516 -12.091 1.00 38.97 153 GLU A C 1
ATOM 1197 O O . GLU A 1 153 ? 23.807 -18.554 -12.142 1.00 38.97 153 GLU A O 1
ATOM 1202 N N . ASP A 1 154 ? 25.592 -19.622 -11.240 1.00 41.22 154 ASP A N 1
ATOM 1203 C CA . ASP A 1 154 ? 26.128 -18.591 -10.358 1.00 41.22 154 ASP A CA 1
ATOM 1204 C C . ASP A 1 154 ? 26.612 -17.361 -11.160 1.00 41.22 154 ASP A C 1
ATOM 1206 O O . ASP A 1 154 ? 27.796 -17.259 -11.468 1.00 41.22 154 ASP A O 1
ATOM 1210 N N . ASP A 1 155 ? 25.714 -16.429 -11.491 1.00 46.31 155 ASP A N 1
ATOM 1211 C CA . ASP A 1 155 ? 26.051 -15.113 -12.085 1.00 46.31 155 ASP A CA 1
ATOM 1212 C C . ASP A 1 155 ? 25.857 -13.943 -11.086 1.00 46.31 155 ASP A C 1
ATOM 1214 O O . ASP A 1 155 ? 26.096 -12.783 -11.410 1.00 46.31 155 ASP A O 1
ATOM 1218 N N . ASP A 1 156 ? 25.442 -14.227 -9.845 1.00 52.56 156 ASP A N 1
ATOM 1219 C CA . ASP A 1 156 ? 25.014 -13.214 -8.862 1.00 52.56 156 ASP A CA 1
ATOM 1220 C C . ASP A 1 156 ? 26.166 -12.530 -8.075 1.00 52.56 156 ASP A C 1
ATOM 1222 O O . ASP A 1 156 ? 25.899 -11.626 -7.287 1.00 52.56 156 ASP A O 1
ATOM 1226 N N . GLU A 1 157 ? 27.442 -12.909 -8.255 1.00 51.28 157 GLU A N 1
ATOM 1227 C CA . GLU A 1 157 ? 28.568 -12.308 -7.497 1.00 51.28 157 GLU A CA 1
ATOM 1228 C C . GLU A 1 157 ? 29.385 -11.238 -8.252 1.00 51.28 157 GLU A C 1
ATOM 1230 O O . GLU A 1 157 ? 30.122 -10.480 -7.609 1.00 51.28 157 GLU A O 1
ATOM 1235 N N . GLU A 1 158 ? 29.295 -11.146 -9.584 1.00 48.91 158 GLU A N 1
ATOM 1236 C CA . GLU A 1 158 ? 30.094 -10.170 -10.352 1.00 48.91 158 GLU A CA 1
ATOM 1237 C C . GLU A 1 158 ? 29.413 -8.789 -10.452 1.00 48.91 158 GLU A C 1
ATOM 1239 O O . GLU A 1 158 ? 30.093 -7.766 -10.352 1.00 48.91 158 GLU A O 1
ATOM 1244 N N . ASP A 1 159 ? 28.076 -8.736 -10.486 1.00 47.69 159 ASP A N 1
ATOM 1245 C CA . ASP A 1 159 ? 27.303 -7.484 -10.605 1.00 47.69 159 ASP A CA 1
ATOM 1246 C C . ASP A 1 159 ? 27.332 -6.597 -9.340 1.00 47.69 159 ASP A C 1
ATOM 1248 O O . ASP A 1 159 ? 27.092 -5.387 -9.423 1.00 47.69 159 ASP A O 1
ATOM 1252 N N . GLU A 1 160 ? 27.609 -7.165 -8.159 1.00 53.16 160 GLU A N 1
ATOM 1253 C CA . GLU A 1 160 ? 27.697 -6.400 -6.903 1.00 53.16 160 GLU A CA 1
ATOM 1254 C C . GLU A 1 160 ? 29.055 -5.695 -6.742 1.00 53.16 160 GLU A C 1
ATOM 1256 O O . GLU A 1 160 ? 29.115 -4.598 -6.187 1.00 53.16 160 GLU A O 1
ATOM 1261 N N . LYS A 1 161 ? 30.146 -6.270 -7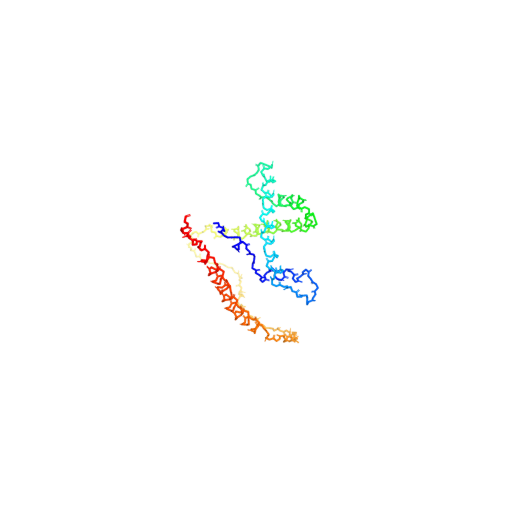.273 1.00 48.50 161 LYS A N 1
ATOM 1262 C CA . LYS A 1 161 ? 31.502 -5.700 -7.135 1.00 48.50 161 LYS A CA 1
ATOM 1263 C C . LYS A 1 161 ? 31.784 -4.562 -8.109 1.00 48.50 161 LYS A C 1
ATOM 1265 O O . LYS A 1 161 ? 32.544 -3.658 -7.767 1.00 48.50 161 LYS A O 1
ATOM 1270 N N . GLU A 1 162 ? 31.178 -4.577 -9.294 1.00 50.41 162 GLU A N 1
ATOM 1271 C CA . GLU A 1 162 ? 31.317 -3.469 -10.248 1.00 50.41 162 GLU A CA 1
ATOM 1272 C C . GLU A 1 162 ? 30.534 -2.220 -9.799 1.00 50.41 162 GLU A C 1
ATOM 1274 O O . GLU A 1 162 ? 30.948 -1.100 -10.089 1.00 50.41 162 GLU A O 1
ATOM 1279 N N . GLN A 1 163 ? 29.471 -2.378 -8.997 1.00 48.38 163 GLN A N 1
ATOM 1280 C CA . GLN A 1 163 ? 28.658 -1.253 -8.510 1.00 48.38 163 GLN A CA 1
ATOM 1281 C C . GLN A 1 163 ? 29.280 -0.487 -7.330 1.00 48.38 163 GLN A C 1
ATOM 1283 O O . GLN A 1 163 ? 29.045 0.714 -7.221 1.00 48.38 163 GLN A O 1
ATOM 1288 N N . GLU A 1 164 ? 30.094 -1.122 -6.479 1.00 49.06 164 GLU A N 1
ATOM 1289 C CA . GLU A 1 164 ? 30.824 -0.407 -5.413 1.00 49.06 164 GLU A CA 1
ATOM 1290 C C . GLU A 1 164 ? 32.009 0.412 -5.963 1.00 49.06 164 GLU A C 1
ATOM 1292 O O . GLU A 1 164 ? 32.330 1.470 -5.424 1.00 49.06 164 GLU A O 1
ATOM 1297 N N . ALA 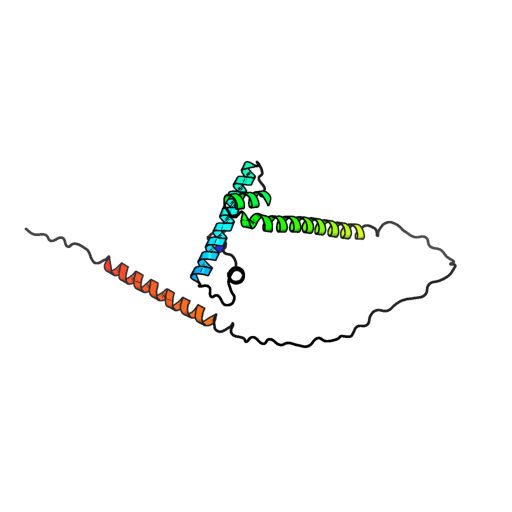A 1 165 ? 32.632 -0.020 -7.067 1.00 50.44 165 ALA A N 1
ATOM 1298 C CA . ALA A 1 165 ? 33.771 0.683 -7.666 1.00 50.44 165 ALA A CA 1
ATOM 1299 C C . ALA A 1 165 ? 33.375 1.998 -8.370 1.00 50.44 165 ALA A C 1
ATOM 1301 O O . ALA A 1 165 ? 34.150 2.954 -8.371 1.00 50.44 165 ALA A O 1
ATOM 1302 N N . GLU A 1 166 ? 32.161 2.083 -8.927 1.00 49.19 166 GLU A N 1
ATOM 1303 C CA . GLU A 1 166 ? 31.655 3.311 -9.560 1.00 49.19 166 GLU A CA 1
ATOM 1304 C C . GLU A 1 166 ? 31.201 4.378 -8.542 1.00 49.19 166 GLU A C 1
ATOM 1306 O O . GLU A 1 166 ? 31.087 5.558 -8.889 1.00 49.19 166 GLU A O 1
ATOM 1311 N N . GLU A 1 167 ? 30.956 4.013 -7.278 1.00 50.53 167 GLU A N 1
ATOM 1312 C CA . GLU A 1 167 ? 30.592 4.979 -6.231 1.00 50.53 167 GLU A CA 1
ATOM 1313 C C . GLU A 1 167 ? 31.807 5.793 -5.731 1.00 50.53 167 GLU A C 1
ATOM 1315 O O . GLU A 1 167 ? 31.635 6.966 -5.398 1.00 50.53 167 GLU A O 1
ATOM 1320 N N . GLU A 1 168 ? 33.041 5.265 -5.788 1.00 50.44 168 GLU A N 1
ATOM 1321 C CA . GLU A 1 168 ? 34.258 6.023 -5.416 1.00 50.44 168 GLU A CA 1
ATOM 1322 C C . GLU A 1 168 ? 34.747 7.001 -6.505 1.00 50.44 168 GLU A C 1
ATOM 1324 O O . GLU A 1 168 ? 35.372 8.021 -6.196 1.00 50.44 168 GLU A O 1
ATOM 1329 N N . GLU A 1 169 ? 34.465 6.740 -7.786 1.00 49.91 169 GLU A N 1
ATOM 1330 C CA . GLU A 1 169 ? 34.923 7.620 -8.875 1.00 49.91 169 GLU A CA 1
ATOM 1331 C C . GLU A 1 169 ? 34.040 8.873 -9.020 1.00 49.91 169 GLU A C 1
ATOM 1333 O O . GLU A 1 169 ? 34.535 9.959 -9.331 1.00 49.91 169 GLU A O 1
ATOM 1338 N N . ASN A 1 170 ? 32.745 8.762 -8.704 1.00 52.31 170 ASN A N 1
ATOM 1339 C CA . ASN A 1 170 ? 31.792 9.869 -8.821 1.00 52.31 170 ASN A CA 1
ATOM 1340 C C . ASN A 1 170 ? 31.881 10.888 -7.669 1.00 52.31 170 ASN A C 1
ATOM 1342 O O . ASN A 1 170 ? 31.554 12.057 -7.871 1.00 52.31 170 ASN A O 1
ATOM 1346 N N . GLU A 1 171 ? 32.378 10.498 -6.489 1.00 50.28 171 GLU A N 1
ATOM 1347 C CA . GLU A 1 171 ? 32.543 11.425 -5.355 1.00 50.28 171 GLU A CA 1
ATOM 1348 C C . GLU A 1 171 ? 33.724 12.403 -5.552 1.00 50.28 171 GLU A C 1
ATOM 1350 O O . GLU A 1 171 ? 33.736 13.495 -4.980 1.00 50.28 171 GLU A O 1
ATOM 1355 N N . ASN A 1 172 ? 34.695 12.071 -6.415 1.00 49.31 172 ASN A N 1
ATOM 1356 C CA . ASN A 1 172 ? 35.851 12.933 -6.696 1.00 49.31 172 ASN A CA 1
ATOM 1357 C C . ASN A 1 172 ? 35.565 14.048 -7.718 1.00 49.31 172 ASN A C 1
ATOM 1359 O O . ASN A 1 172 ? 36.217 15.092 -7.676 1.00 49.31 172 ASN A O 1
ATOM 1363 N N . VAL A 1 173 ? 34.584 13.867 -8.607 1.00 53.41 173 VAL A N 1
ATOM 1364 C CA . VAL A 1 173 ? 34.276 14.849 -9.663 1.00 53.41 173 VAL A CA 1
ATOM 1365 C C . VAL A 1 173 ? 33.535 16.069 -9.099 1.00 53.41 173 VAL A C 1
ATOM 1367 O O . VAL A 1 173 ? 33.814 17.201 -9.499 1.00 53.41 173 VAL A O 1
ATOM 1370 N N . ASP A 1 174 ? 32.658 15.880 -8.109 1.00 52.66 174 ASP A N 1
ATOM 1371 C CA . ASP A 1 174 ? 31.878 16.979 -7.516 1.00 52.66 174 ASP A CA 1
ATOM 1372 C C . ASP A 1 174 ? 32.722 17.922 -6.632 1.00 52.66 174 ASP A C 1
ATOM 1374 O O . ASP A 1 174 ? 32.398 19.106 -6.486 1.00 52.66 174 ASP A O 1
ATOM 1378 N N . VAL A 1 175 ? 33.845 17.447 -6.080 1.00 55.75 175 VAL A N 1
ATOM 1379 C CA . VAL A 1 175 ? 34.748 18.274 -5.256 1.00 55.75 175 VAL A CA 1
ATOM 1380 C C . VAL A 1 175 ? 35.636 19.182 -6.117 1.00 55.75 175 VAL A C 1
ATOM 1382 O O . VAL A 1 175 ? 35.950 20.303 -5.706 1.00 55.75 175 VAL A O 1
ATOM 1385 N N . GLU A 1 176 ? 36.021 18.749 -7.322 1.00 53.72 176 GLU A N 1
ATOM 1386 C CA . GLU A 1 176 ? 36.874 19.541 -8.220 1.00 53.72 176 GLU A CA 1
ATOM 1387 C C . GLU A 1 176 ? 36.114 20.721 -8.850 1.00 53.72 176 GLU A C 1
ATOM 1389 O O . GLU A 1 176 ? 36.626 21.845 -8.872 1.00 53.72 176 GLU A O 1
ATOM 1394 N N . VAL A 1 177 ? 34.855 20.511 -9.258 1.00 57.34 177 VAL A N 1
ATOM 1395 C CA . VAL A 1 177 ? 34.013 21.553 -9.879 1.00 57.34 177 VAL A CA 1
ATOM 1396 C C . VAL A 1 177 ? 33.675 22.677 -8.889 1.00 57.34 177 VAL A C 1
ATOM 1398 O O . VAL A 1 177 ? 33.735 23.858 -9.240 1.00 57.34 177 VAL A O 1
ATOM 1401 N N . ALA A 1 178 ? 33.410 22.344 -7.621 1.00 56.91 178 ALA A N 1
ATOM 1402 C CA . ALA A 1 178 ? 33.112 23.337 -6.585 1.00 56.91 178 ALA A CA 1
ATOM 1403 C C . ALA A 1 178 ? 34.315 24.246 -6.251 1.00 56.91 178 ALA A C 1
ATOM 1405 O O . ALA A 1 178 ? 34.144 25.392 -5.820 1.00 56.91 178 ALA A O 1
ATOM 1406 N N . ASN A 1 179 ? 35.543 23.759 -6.457 1.00 57.88 179 ASN A N 1
ATOM 1407 C CA . ASN A 1 179 ? 36.759 24.492 -6.109 1.00 57.88 179 ASN A CA 1
ATOM 1408 C C . ASN A 1 179 ? 37.188 25.482 -7.211 1.00 57.88 179 ASN A C 1
ATOM 1410 O O . ASN A 1 179 ? 37.778 26.526 -6.916 1.00 57.88 179 ASN A O 1
ATOM 1414 N N . GLU A 1 180 ? 36.853 25.210 -8.478 1.00 58.53 180 GLU A N 1
ATOM 1415 C CA . GLU A 1 180 ? 37.065 26.162 -9.578 1.00 58.53 180 GLU A CA 1
ATOM 1416 C C . GLU A 1 180 ? 36.085 27.346 -9.524 1.00 58.53 180 GLU A C 1
ATOM 1418 O O . GLU A 1 180 ? 36.489 28.491 -9.756 1.00 58.53 180 GLU A O 1
ATOM 1423 N N . GLU A 1 181 ? 34.829 27.113 -9.126 1.00 57.88 181 GLU A N 1
ATOM 1424 C CA . GLU A 1 181 ? 33.810 28.168 -9.018 1.00 57.88 181 GLU A CA 1
ATOM 1425 C C . GLU A 1 181 ? 34.132 29.185 -7.905 1.00 57.88 181 GLU A C 1
ATOM 1427 O O . GLU A 1 181 ? 33.986 30.398 -8.087 1.00 57.88 181 GLU A O 1
ATOM 1432 N N . ALA A 1 182 ? 34.682 28.720 -6.777 1.00 58.34 182 ALA A N 1
ATOM 1433 C CA . ALA A 1 182 ? 35.106 29.585 -5.673 1.00 58.34 182 ALA A CA 1
ATOM 1434 C C . ALA A 1 182 ? 36.304 30.486 -6.038 1.00 58.34 182 ALA A C 1
ATOM 1436 O O . ALA A 1 182 ? 36.455 31.587 -5.497 1.00 58.34 182 ALA A O 1
ATOM 1437 N N . LYS A 1 183 ? 37.150 30.056 -6.983 1.00 58.91 183 LYS A N 1
ATOM 1438 C CA . LYS A 1 183 ? 38.333 30.811 -7.422 1.00 58.91 183 LYS A CA 1
ATOM 1439 C C . LYS A 1 183 ? 37.977 31.973 -8.355 1.00 58.91 183 LYS A C 1
ATOM 1441 O O . LYS A 1 183 ? 38.673 32.987 -8.342 1.00 58.91 183 LYS A O 1
ATOM 1446 N N . ALA A 1 184 ? 36.881 31.863 -9.108 1.00 59.47 184 ALA A N 1
ATOM 1447 C CA . ALA A 1 184 ? 36.416 32.901 -10.030 1.00 59.47 184 ALA A CA 1
ATOM 1448 C C . ALA A 1 184 ? 35.751 34.102 -9.326 1.00 59.47 184 ALA A C 1
ATOM 1450 O O . ALA A 1 184 ? 35.737 35.204 -9.870 1.00 59.47 184 ALA A O 1
ATOM 1451 N N . MET A 1 185 ? 35.232 33.925 -8.105 1.00 59.53 185 MET A N 1
ATOM 1452 C CA . MET A 1 185 ? 34.531 34.995 -7.377 1.00 59.53 185 MET A CA 1
ATOM 1453 C C . MET A 1 185 ? 35.449 35.948 -6.592 1.00 59.53 185 MET A C 1
ATOM 1455 O O . MET A 1 185 ? 34.989 37.000 -6.151 1.00 59.53 185 MET A O 1
ATOM 1459 N N . ASN A 1 186 ? 36.744 35.641 -6.436 1.00 54.81 186 ASN A N 1
ATOM 1460 C CA . ASN A 1 186 ? 37.661 36.433 -5.601 1.00 54.81 186 ASN A CA 1
ATOM 1461 C C . ASN A 1 186 ? 38.542 37.442 -6.376 1.00 54.81 186 ASN A C 1
ATOM 1463 O O . ASN A 1 186 ? 39.460 38.020 -5.801 1.00 54.81 186 ASN A O 1
ATOM 1467 N N . THR A 1 187 ? 38.306 37.669 -7.676 1.00 57.34 187 THR A N 1
ATOM 1468 C CA . THR A 1 187 ? 39.177 38.528 -8.516 1.00 57.34 187 THR A CA 1
ATOM 1469 C C . THR A 1 187 ? 38.561 39.849 -8.984 1.00 57.34 187 THR A C 1
ATOM 1471 O O . THR A 1 187 ? 39.149 40.524 -9.822 1.00 57.34 187 THR A O 1
ATOM 1474 N N . THR A 1 188 ? 37.423 40.282 -8.440 1.00 53.62 188 THR A N 1
ATOM 1475 C CA . THR A 1 188 ? 36.820 41.588 -8.782 1.00 53.62 188 THR A CA 1
ATOM 1476 C C . THR A 1 188 ? 36.865 42.550 -7.601 1.00 53.62 188 THR A C 1
ATOM 1478 O O . THR A 1 188 ? 35.870 42.781 -6.920 1.00 53.62 188 THR A O 1
ATOM 1481 N N . HIS A 1 189 ? 38.043 43.127 -7.368 1.00 55.50 189 HIS A N 1
ATOM 1482 C CA . HIS A 1 189 ? 38.205 44.332 -6.557 1.00 55.50 189 HIS A CA 1
ATOM 1483 C C . HIS A 1 189 ? 38.343 45.522 -7.520 1.00 55.50 189 HIS A C 1
ATOM 1485 O O . HIS A 1 189 ? 39.266 45.501 -8.334 1.00 55.50 189 HIS A O 1
ATOM 1491 N N . PRO A 1 190 ? 37.468 46.546 -7.500 1.00 51.66 190 PRO A N 1
ATOM 1492 C CA . PRO A 1 190 ? 37.718 47.748 -8.279 1.00 51.66 190 PRO A CA 1
ATOM 1493 C C . PRO A 1 190 ? 38.792 48.580 -7.571 1.00 51.66 190 PRO A C 1
ATOM 1495 O O . PRO A 1 190 ? 38.702 48.854 -6.370 1.00 51.66 190 PRO A O 1
ATOM 1498 N N . GLU A 1 191 ? 39.829 48.907 -8.330 1.00 50.09 191 GLU A N 1
ATOM 1499 C CA . GLU A 1 191 ? 40.921 49.808 -7.986 1.00 50.09 191 GLU A CA 1
ATOM 1500 C C . GLU A 1 191 ? 40.371 51.243 -7.979 1.00 50.09 191 GLU A C 1
ATOM 1502 O O . GLU A 1 191 ? 39.703 51.686 -8.917 1.00 50.09 191 GLU A O 1
ATOM 1507 N N . VAL A 1 192 ? 40.557 51.932 -6.855 1.00 56.91 192 VAL A N 1
ATOM 1508 C CA . VAL A 1 192 ? 40.268 53.358 -6.701 1.00 56.91 192 VAL A CA 1
ATOM 1509 C C . VAL A 1 192 ? 41.442 54.132 -7.282 1.00 56.91 192 VAL A C 1
ATOM 1511 O O . VAL A 1 192 ? 42.460 54.286 -6.613 1.00 56.91 192 VAL A O 1
ATOM 1514 N N . ASP A 1 193 ? 41.294 54.622 -8.509 1.00 53.47 193 ASP A N 1
ATOM 1515 C CA . ASP A 1 193 ? 42.250 55.569 -9.074 1.00 53.47 193 ASP A CA 1
ATOM 1516 C C . ASP A 1 193 ? 41.853 57.003 -8.717 1.00 53.47 193 ASP A C 1
ATOM 1518 O O . ASP A 1 193 ? 40.815 57.538 -9.114 1.00 53.47 193 ASP A O 1
ATOM 1522 N N . ASP A 1 194 ? 42.725 57.576 -7.900 1.00 50.81 194 ASP A N 1
ATOM 1523 C CA . ASP A 1 194 ? 42.886 58.986 -7.581 1.00 50.81 194 ASP A CA 1
ATOM 1524 C C . ASP A 1 194 ? 43.382 59.775 -8.824 1.00 50.81 194 ASP A C 1
ATOM 1526 O O . ASP A 1 194 ? 43.871 59.173 -9.782 1.00 50.81 194 ASP A O 1
ATOM 1530 N N . ILE A 1 195 ? 43.390 61.120 -8.738 1.00 52.38 195 ILE A N 1
ATOM 1531 C CA . ILE A 1 195 ? 43.970 62.125 -9.682 1.00 52.38 195 ILE A CA 1
ATOM 1532 C C . ILE A 1 195 ? 42.969 62.608 -10.777 1.00 52.38 195 ILE A C 1
ATOM 1534 O O . ILE A 1 195 ? 42.460 61.815 -11.556 1.00 52.38 195 ILE A O 1
ATOM 1538 N N . THR A 1 196 ? 42.610 63.892 -10.971 1.00 59.03 196 THR A N 1
ATOM 1539 C CA . THR A 1 196 ? 43.217 65.217 -10.685 1.00 59.03 196 THR A CA 1
ATOM 1540 C C . THR A 1 196 ? 42.127 66.272 -10.484 1.00 59.03 196 THR A C 1
ATOM 1542 O O . THR A 1 196 ? 41.095 66.174 -11.188 1.00 59.03 196 THR A O 1
#

Organism: Schistosoma japonicum (NCBI:txid6182)